Protein AF-W4GS42-F1 (afdb_monomer_lite)

InterPro domains:
  IPR003819 TauD/TfdA-like domain [PF02668] (171-253)
  IPR010376 Gamma-butyrobetaine hydroxylase-like, N-terminal [PF06155] (40-109)
  IPR038492 GBBH-like, N-terminal domain superfamily [G3DSA:3.30.2020.30] (30-132)
  IPR042098 Glutarate 2-hydroxylase superfamily [G3DSA:3.60.130.10] (139-259)
  IPR050411 Alpha-ketoglutarate-dependent hydroxylases [PTHR10696] (60-251)

Radius of gyration: 27.58 Å; chains: 1; bounding box: 68×74×72 Å

Sequence (301 aa):
MFCRRLLLRRSVGTISLRFAHTTASIPAAETVLQAVKPTNDDAAIHVTWKDGVSSTFHRAWLRDNCTCPSCQHPTTLQRQILTSAIPLHPTGHASLHANNSVLSIDWDDVVSGSDCVRSEFPATWLREHAYGIPSDGYDSRHYRQQRVDTKSLWGNDFTLPSTTYDAMMDNGSGGFKDGMAQLQKFGVLLIKHTPSSMDATEAFARRIGFVLETIYGRMWTTRPVNPENAYKDTASTNLALGPHTDCTYLLPPQTQTKARVASSMASTSSSGCGSTRRTRSSFSATRRYRNTVLTMTCRCM

Foldseek 3Di:
DDDDDDDDDDDDDPDPPPPPPPPPLPPLVQLFWPDWDADPVSQWIWTATPVRWIFIGGPLRLVQPFQPCQQAPPPVRDGPADSVQGDPRWDFDWDADDNRQKIKTQTPDDRPRGPDRMGIDGSSRCVLCGDGTDPPDDDRPHVPDDDCVLADADDPPDDAAEDELCLCLDDPPCSVVVQVSSCSHHLEYEYEAQDPDQVSLLSSVVSVPHQDADPLGRTHDLDDPDPVNQDPDCSVDPDDDDDDDPPPVPPDPPDDAPADRAEDEFDPDPPPPTDDDDDHDVCNVPVDDDHHYYYYYYYDD

Organism: Aphanomyces astaci (NCBI:txid112090)

Structure (mmCIF, N/CA/C/O backbone):
data_AF-W4GS42-F1
#
_entry.id   AF-W4GS42-F1
#
loop_
_atom_site.group_PDB
_atom_site.id
_atom_site.type_symbol
_atom_site.label_atom_id
_atom_site.label_alt_id
_atom_site.label_comp_id
_atom_site.label_asym_id
_atom_site.label_entity_id
_atom_site.label_seq_id
_atom_site.pdbx_PDB_ins_code
_atom_site.Cartn_x
_atom_site.Cartn_y
_atom_site.Cartn_z
_atom_site.occupancy
_atom_site.B_iso_or_equiv
_atom_site.auth_seq_id
_atom_site.auth_comp_id
_atom_site.auth_asym_id
_atom_site.auth_atom_id
_atom_site.pdbx_PDB_model_num
ATOM 1 N N . MET A 1 1 ? 44.270 56.398 -7.229 1.00 37.56 1 MET A N 1
ATOM 2 C CA . MET A 1 1 ? 43.595 55.583 -6.194 1.00 37.56 1 MET A CA 1
ATOM 3 C C . MET A 1 1 ? 43.285 54.208 -6.772 1.00 37.56 1 MET A C 1
ATOM 5 O O . MET A 1 1 ? 42.320 54.056 -7.505 1.00 37.56 1 MET A O 1
ATOM 9 N N . PHE A 1 2 ? 44.153 53.232 -6.509 1.00 25.27 2 PHE A N 1
ATOM 10 C CA . PHE A 1 2 ? 43.972 51.828 -6.886 1.00 25.27 2 PHE A CA 1
ATOM 11 C C . PHE A 1 2 ? 43.293 51.098 -5.722 1.00 25.27 2 PHE A C 1
ATOM 13 O O . PHE A 1 2 ? 43.840 51.084 -4.622 1.00 25.27 2 PHE A O 1
ATOM 20 N N . CYS A 1 3 ? 42.133 50.478 -5.942 1.00 26.33 3 CYS A N 1
ATOM 21 C CA . CYS A 1 3 ? 41.499 49.616 -4.945 1.00 26.33 3 CYS A CA 1
ATOM 22 C C . CYS A 1 3 ? 41.714 48.146 -5.343 1.00 26.33 3 CYS A C 1
ATOM 24 O O . CYS A 1 3 ? 41.063 47.628 -6.248 1.00 26.33 3 CYS A O 1
ATOM 26 N N . ARG A 1 4 ? 42.675 47.483 -4.686 1.00 29.48 4 ARG A N 1
ATOM 27 C CA . ARG A 1 4 ? 42.887 46.029 -4.760 1.00 29.48 4 ARG A CA 1
ATOM 28 C C . ARG A 1 4 ? 41.755 45.325 -4.003 1.00 29.48 4 ARG A C 1
ATOM 30 O O . ARG A 1 4 ? 41.669 45.461 -2.787 1.00 29.48 4 ARG A O 1
ATOM 37 N N . ARG A 1 5 ? 40.932 44.520 -4.682 1.00 30.14 5 ARG A N 1
ATOM 38 C CA . ARG A 1 5 ? 40.096 43.504 -4.017 1.00 30.14 5 ARG A CA 1
ATOM 39 C C . ARG A 1 5 ? 40.889 42.203 -3.901 1.00 30.14 5 ARG A C 1
ATOM 41 O O . ARG A 1 5 ? 41.225 41.585 -4.907 1.00 30.14 5 ARG A O 1
ATOM 48 N N . LEU A 1 6 ? 41.200 41.820 -2.663 1.00 27.69 6 LEU A N 1
ATOM 49 C CA . LEU A 1 6 ? 41.760 40.519 -2.309 1.00 27.69 6 LEU A CA 1
ATOM 50 C C . LEU A 1 6 ? 40.761 39.399 -2.646 1.00 27.69 6 LEU A C 1
ATOM 52 O O . LEU A 1 6 ? 39.604 39.436 -2.230 1.00 27.69 6 LEU A O 1
ATOM 56 N N . LEU A 1 7 ? 41.246 38.382 -3.356 1.00 28.58 7 LEU A N 1
ATOM 57 C CA . LEU A 1 7 ? 40.585 37.095 -3.553 1.00 28.58 7 LEU A CA 1
ATOM 58 C C . LEU A 1 7 ? 40.762 36.237 -2.292 1.00 28.58 7 LEU A C 1
ATOM 60 O O . LEU A 1 7 ? 41.861 35.762 -2.014 1.00 28.58 7 LEU A O 1
ATOM 64 N N . LEU A 1 8 ? 39.680 35.996 -1.553 1.00 28.27 8 LEU A N 1
ATOM 65 C CA . LEU A 1 8 ? 39.625 34.941 -0.540 1.00 28.27 8 LEU A CA 1
ATOM 66 C C . LEU A 1 8 ? 39.178 33.637 -1.211 1.00 28.27 8 LEU A C 1
ATOM 68 O O . LEU A 1 8 ? 37.998 33.433 -1.490 1.00 28.27 8 LEU A O 1
ATOM 72 N N . ARG A 1 9 ? 40.143 32.746 -1.471 1.00 29.75 9 ARG A N 1
ATOM 73 C CA . ARG A 1 9 ? 39.886 31.330 -1.762 1.00 29.75 9 ARG A CA 1
ATOM 74 C C . ARG A 1 9 ? 39.284 30.688 -0.510 1.00 29.75 9 ARG A C 1
ATOM 76 O O . ARG A 1 9 ? 39.974 30.560 0.496 1.00 29.75 9 ARG A O 1
ATOM 83 N N . ARG A 1 10 ? 38.020 30.264 -0.566 1.00 27.94 10 ARG A N 1
ATOM 84 C CA . ARG A 1 10 ? 37.466 29.307 0.402 1.00 27.94 10 ARG A CA 1
ATOM 85 C C . ARG A 1 10 ? 37.636 27.899 -0.156 1.00 27.94 10 ARG A C 1
ATOM 87 O O . ARG A 1 10 ? 37.242 27.632 -1.288 1.00 27.94 10 ARG A O 1
ATOM 94 N N . SER A 1 11 ? 38.269 27.032 0.628 1.00 27.42 11 SER A N 1
ATOM 95 C CA . SER A 1 11 ? 38.371 25.606 0.343 1.00 27.42 11 SER A CA 1
ATOM 96 C C . SER A 1 11 ? 36.971 24.992 0.287 1.00 27.42 11 SER A C 1
ATOM 98 O O . SER A 1 11 ? 36.120 25.246 1.140 1.00 27.42 11 SER A O 1
ATOM 100 N N . VAL A 1 12 ? 36.725 24.197 -0.751 1.00 29.06 12 VAL A N 1
ATOM 101 C CA . VAL A 1 12 ? 35.510 23.394 -0.881 1.00 29.06 12 VAL A CA 1
ATOM 102 C C . VAL A 1 12 ? 35.705 22.161 -0.009 1.00 29.06 12 VAL A C 1
ATOM 104 O O . VAL A 1 12 ? 36.363 21.204 -0.406 1.00 29.06 12 VAL A O 1
ATOM 107 N N . GLY A 1 13 ? 35.184 22.213 1.214 1.00 26.09 13 GLY A N 1
ATOM 108 C CA . GLY A 1 13 ? 34.983 21.018 2.021 1.00 26.09 13 GLY A CA 1
ATOM 109 C C . GLY A 1 13 ? 33.836 20.204 1.430 1.00 26.09 13 GLY A C 1
ATOM 110 O O . GLY A 1 13 ? 32.743 20.727 1.213 1.00 26.09 13 GLY A O 1
ATOM 111 N N . THR A 1 14 ? 34.079 18.927 1.155 1.00 27.12 14 THR A N 1
ATOM 112 C CA . THR A 1 14 ? 33.059 17.929 0.824 1.00 27.12 14 THR A CA 1
ATOM 113 C C . THR A 1 14 ? 32.074 17.809 1.986 1.00 27.12 14 THR A C 1
ATOM 115 O O . THR A 1 14 ? 32.327 17.103 2.960 1.00 27.12 14 THR A O 1
ATOM 118 N N . ILE A 1 15 ? 30.937 18.499 1.897 1.00 26.66 15 ILE A N 1
ATOM 119 C CA . ILE A 1 15 ? 29.806 18.254 2.792 1.00 26.66 15 ILE A CA 1
ATOM 120 C C . ILE A 1 15 ? 29.121 16.987 2.283 1.00 26.66 15 ILE A C 1
ATOM 122 O O . ILE A 1 15 ? 28.358 17.009 1.319 1.00 26.66 15 ILE A O 1
ATOM 126 N N . SER A 1 16 ? 29.421 15.860 2.927 1.00 26.00 16 SER A N 1
ATOM 127 C CA . SER A 1 16 ? 28.606 14.656 2.810 1.00 26.00 16 SER A CA 1
ATOM 128 C C . SER A 1 16 ? 27.259 14.952 3.471 1.00 26.00 16 SER A C 1
ATOM 130 O O . SER A 1 16 ? 27.104 14.839 4.685 1.00 26.00 16 SER A O 1
ATOM 132 N N . LEU A 1 17 ? 26.285 15.402 2.678 1.00 27.97 17 LEU A N 1
ATOM 133 C CA . LEU A 1 17 ? 24.901 15.549 3.118 1.00 27.97 17 LEU A CA 1
ATOM 134 C C . LEU A 1 17 ? 24.281 14.153 3.237 1.00 27.97 17 LEU A C 1
ATOM 136 O O . LEU A 1 17 ? 23.534 13.700 2.371 1.00 27.97 17 LEU A O 1
ATOM 140 N N . ARG A 1 18 ? 24.591 13.462 4.337 1.00 24.77 18 ARG A N 1
ATOM 141 C CA . ARG A 1 18 ? 23.746 12.382 4.845 1.00 24.77 18 ARG A CA 1
ATOM 142 C C . ARG A 1 18 ? 22.480 13.022 5.405 1.00 24.77 18 ARG A C 1
ATOM 144 O O . ARG A 1 18 ? 22.375 13.271 6.600 1.00 24.77 18 ARG A O 1
ATOM 151 N N . PHE A 1 19 ? 21.512 13.303 4.538 1.00 26.66 19 PHE A N 1
ATOM 152 C CA . PHE A 1 19 ? 20.144 13.477 5.005 1.00 26.66 19 PHE A CA 1
ATOM 153 C C . PHE A 1 19 ? 19.626 12.098 5.392 1.00 26.66 19 PHE A C 1
ATOM 155 O O . PHE A 1 19 ? 19.226 11.304 4.541 1.00 26.66 19 PHE A O 1
ATOM 162 N N . ALA A 1 20 ? 19.686 11.804 6.691 1.00 25.06 20 ALA A N 1
ATOM 163 C CA . ALA A 1 20 ? 18.895 10.741 7.276 1.00 25.06 20 ALA A CA 1
ATOM 164 C C . ALA A 1 20 ? 17.430 11.046 6.946 1.00 25.06 20 ALA A C 1
ATOM 166 O O . ALA A 1 20 ? 16.842 12.002 7.451 1.00 25.06 20 ALA A O 1
ATOM 167 N N . HIS A 1 21 ? 16.854 10.263 6.038 1.00 27.89 21 HIS A N 1
ATOM 168 C CA . HIS A 1 21 ? 15.415 10.197 5.875 1.00 27.89 21 HIS A CA 1
ATOM 169 C C . HIS A 1 21 ? 14.856 9.461 7.087 1.00 27.89 21 HIS A C 1
ATOM 171 O O . HIS A 1 21 ? 14.562 8.271 7.037 1.00 27.89 21 HIS A O 1
ATOM 177 N N . THR A 1 22 ? 14.736 10.174 8.200 1.00 26.08 22 THR A N 1
ATOM 178 C CA . THR A 1 22 ? 13.926 9.722 9.317 1.00 26.08 22 THR A CA 1
ATOM 179 C C . THR A 1 22 ? 12.479 9.922 8.878 1.00 26.08 22 THR A C 1
ATOM 181 O O . THR A 1 22 ? 11.895 10.988 9.056 1.00 26.08 22 THR A O 1
ATOM 184 N N . THR A 1 23 ? 11.859 8.891 8.299 1.00 35.72 23 THR A N 1
ATOM 185 C CA . THR A 1 23 ? 10.479 8.625 8.708 1.00 35.72 23 THR A CA 1
ATOM 186 C C . THR A 1 23 ? 10.594 8.457 10.211 1.00 35.72 23 THR A C 1
ATOM 188 O O . THR A 1 23 ? 11.151 7.455 10.654 1.00 35.72 23 THR A O 1
ATOM 191 N N . ALA A 1 24 ? 10.250 9.483 10.989 1.00 37.22 24 ALA A N 1
ATOM 192 C CA . ALA A 1 24 ? 10.202 9.335 12.431 1.00 37.22 24 ALA A CA 1
ATOM 193 C C . ALA A 1 24 ? 9.164 8.241 12.694 1.00 37.22 24 ALA A C 1
ATOM 195 O O . ALA A 1 24 ? 7.962 8.501 12.661 1.00 37.22 24 ALA A O 1
ATOM 196 N N . SER A 1 25 ? 9.630 6.996 12.831 1.00 46.78 25 SER A N 1
ATOM 197 C CA . SER A 1 25 ? 8.836 5.941 13.429 1.00 46.78 25 SER A CA 1
ATOM 198 C C . SER A 1 25 ? 8.472 6.495 14.788 1.00 46.78 25 SER A C 1
ATOM 200 O O . SER A 1 25 ? 9.372 6.902 15.530 1.00 46.78 25 SER A O 1
ATOM 202 N N . ILE A 1 26 ? 7.180 6.589 15.075 1.00 53.97 26 ILE A N 1
ATOM 203 C CA . ILE A 1 26 ? 6.742 7.034 16.391 1.00 53.97 26 ILE A CA 1
ATOM 204 C C . ILE A 1 26 ? 7.431 6.096 17.393 1.00 53.97 26 ILE A C 1
ATOM 206 O O . ILE A 1 26 ? 7.312 4.877 17.227 1.00 53.97 26 ILE A O 1
ATOM 210 N N . PRO A 1 27 ? 8.233 6.608 18.343 1.00 55.47 27 PRO A N 1
ATOM 211 C CA . PRO A 1 27 ? 8.953 5.762 19.279 1.00 55.47 27 PRO A CA 1
ATOM 212 C C . PRO A 1 27 ? 7.986 4.778 19.940 1.00 55.47 27 PRO A C 1
ATOM 214 O O . PRO A 1 27 ? 6.898 5.164 20.372 1.00 55.47 27 PRO A O 1
ATOM 217 N N . ALA A 1 28 ? 8.374 3.505 20.041 1.00 56.41 28 ALA A N 1
ATOM 218 C CA . ALA A 1 28 ? 7.530 2.464 20.639 1.00 56.41 28 ALA A CA 1
ATOM 219 C C . ALA A 1 28 ? 7.102 2.808 22.083 1.00 56.41 28 ALA A C 1
ATOM 221 O O . ALA A 1 28 ? 6.030 2.417 22.535 1.00 56.41 28 ALA A O 1
ATOM 222 N N . ALA A 1 29 ? 7.918 3.594 22.794 1.00 57.03 29 ALA A N 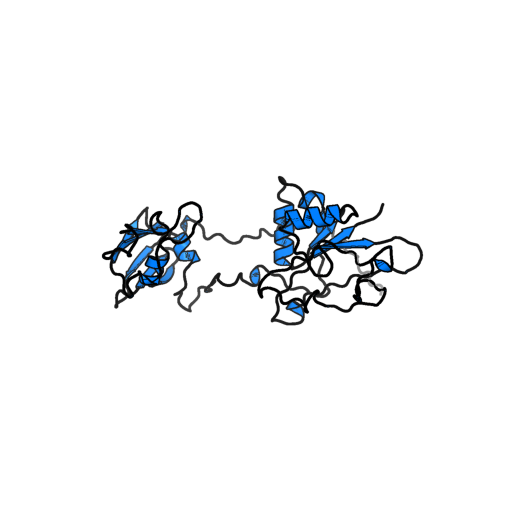1
ATOM 223 C CA . ALA A 1 29 ? 7.621 4.088 24.137 1.00 57.03 29 ALA A CA 1
ATOM 224 C C . ALA A 1 29 ? 6.525 5.177 24.178 1.00 57.03 29 ALA A C 1
ATOM 226 O O . ALA A 1 29 ? 5.886 5.354 25.213 1.00 57.03 29 ALA A O 1
ATOM 227 N N . GLU A 1 30 ? 6.282 5.886 23.070 1.00 62.22 30 GLU A N 1
ATOM 228 C CA . GLU A 1 30 ? 5.286 6.967 22.957 1.00 62.22 30 GLU A CA 1
ATOM 229 C C . GLU A 1 30 ? 3.938 6.476 22.402 1.00 62.22 30 GLU A C 1
ATOM 231 O O . GLU A 1 30 ? 2.931 7.177 22.468 1.00 62.22 30 GLU A O 1
ATOM 236 N N . THR A 1 31 ? 3.883 5.241 21.901 1.00 74.94 31 THR A N 1
ATOM 237 C CA . THR A 1 31 ? 2.684 4.618 21.317 1.00 74.94 31 THR A CA 1
ATOM 238 C C . THR A 1 31 ? 1.952 3.703 22.293 1.00 74.94 31 THR A C 1
ATOM 240 O O . THR A 1 31 ? 1.311 2.748 21.882 1.00 74.94 31 THR A O 1
ATOM 243 N N . VAL A 1 32 ? 1.999 3.999 23.591 1.00 91.94 32 VAL A N 1
ATOM 244 C CA . VAL A 1 32 ? 1.163 3.333 24.604 1.00 91.94 32 VAL A CA 1
ATOM 245 C C . VAL A 1 32 ? -0.078 4.166 24.917 1.00 91.94 32 VAL A C 1
ATOM 247 O O . VAL A 1 32 ? -0.049 5.400 24.892 1.00 91.94 32 VAL A O 1
ATOM 250 N N . LEU A 1 33 ? -1.178 3.488 25.230 1.00 93.50 33 LEU A N 1
ATOM 251 C CA . LEU A 1 33 ? -2.444 4.123 25.565 1.00 93.50 33 LEU A CA 1
ATOM 252 C C . LEU A 1 33 ? -2.422 4.645 27.008 1.00 93.50 33 LEU A C 1
ATOM 254 O O . LEU A 1 33 ? -1.913 4.018 27.939 1.00 93.50 33 LEU A O 1
ATOM 258 N N . GLN A 1 34 ? -2.977 5.832 27.193 1.00 94.06 34 GLN A N 1
ATOM 259 C CA . GLN A 1 34 ? -3.260 6.413 28.497 1.00 94.06 34 GLN A CA 1
ATOM 260 C C . GLN A 1 34 ? -4.674 6.055 28.954 1.00 94.06 34 GLN A C 1
ATOM 262 O O . GLN A 1 34 ? -4.869 5.730 30.122 1.00 94.06 34 GLN A O 1
ATOM 267 N N . ALA A 1 35 ? -5.651 6.114 28.048 1.00 94.19 35 ALA A N 1
ATOM 268 C CA . ALA A 1 35 ? -7.049 5.864 28.366 1.00 94.19 35 ALA A CA 1
ATOM 269 C C . ALA A 1 35 ? -7.817 5.328 27.156 1.00 94.19 35 ALA A C 1
ATOM 271 O O . ALA A 1 35 ? -7.495 5.643 26.009 1.00 94.19 35 ALA A O 1
ATOM 272 N N . VAL A 1 36 ? -8.866 4.557 27.442 1.00 96.06 36 VAL A N 1
ATOM 273 C CA . VAL A 1 36 ? -9.888 4.139 26.478 1.00 96.06 36 VAL A CA 1
ATOM 274 C C . VAL A 1 36 ? -11.255 4.344 27.112 1.00 96.06 36 VAL A C 1
ATOM 276 O O . VAL A 1 36 ? -11.432 4.061 28.297 1.00 96.06 36 VAL A O 1
ATOM 279 N N . LYS A 1 37 ? -12.198 4.907 26.359 1.00 95.44 37 LYS A N 1
ATOM 280 C CA . LYS A 1 37 ? -13.556 5.191 26.831 1.00 95.44 37 LYS A CA 1
ATOM 281 C C . LYS A 1 37 ? -14.556 4.968 25.699 1.00 95.44 37 LYS A C 1
ATOM 283 O O . LYS A 1 37 ? -14.291 5.440 24.594 1.00 95.44 37 LYS A O 1
ATOM 288 N N . PRO A 1 38 ? -15.689 4.296 25.940 1.00 94.75 38 PRO A N 1
ATOM 289 C CA . PRO A 1 38 ? -16.773 4.283 24.969 1.00 94.75 38 PRO A CA 1
ATOM 290 C C . PRO A 1 38 ? -17.333 5.697 24.758 1.00 94.75 38 PRO A C 1
ATOM 292 O O . PRO A 1 38 ? -17.235 6.556 25.640 1.00 94.75 38 PRO A O 1
ATOM 295 N N . THR A 1 39 ? -17.900 5.954 23.581 1.00 92.56 39 THR A N 1
ATOM 296 C CA . THR A 1 39 ? -18.692 7.163 23.321 1.00 92.56 39 THR A CA 1
ATOM 297 C C . THR A 1 39 ? -20.023 7.119 24.076 1.00 92.56 39 THR A C 1
ATOM 299 O O . THR A 1 39 ? -20.427 6.076 24.580 1.00 92.56 39 THR A O 1
ATOM 302 N N . ASN A 1 40 ? -20.721 8.256 24.171 1.00 90.19 40 ASN A N 1
ATOM 303 C CA . ASN A 1 40 ? -21.986 8.349 24.919 1.00 90.19 40 ASN A CA 1
ATOM 304 C C . ASN A 1 40 ? -23.077 7.397 24.399 1.00 90.19 40 ASN A C 1
ATOM 306 O O . ASN A 1 40 ? -23.919 6.955 25.170 1.00 90.19 40 ASN A O 1
ATOM 310 N N . ASP A 1 41 ? -23.070 7.114 23.098 1.00 91.31 41 ASP A N 1
ATOM 311 C CA . ASP A 1 41 ? -23.961 6.167 22.420 1.00 91.31 41 ASP A CA 1
ATOM 312 C C . ASP A 1 41 ? -23.378 4.744 22.334 1.00 91.31 41 ASP A C 1
ATOM 314 O O . ASP A 1 41 ? -23.971 3.875 21.704 1.00 91.31 41 ASP A O 1
ATOM 318 N N . ASP A 1 42 ? -22.195 4.530 22.917 1.00 90.69 42 ASP A N 1
ATOM 319 C CA . ASP A 1 42 ? -21.391 3.307 22.872 1.00 90.69 42 ASP A CA 1
ATOM 320 C C . ASP A 1 42 ? -21.093 2.765 21.457 1.00 90.69 42 ASP A C 1
ATOM 322 O O . ASP A 1 42 ? -20.593 1.656 21.300 1.00 90.69 42 ASP A O 1
ATOM 326 N N . ALA A 1 43 ? -21.326 3.538 20.392 1.00 93.12 43 ALA A N 1
ATOM 327 C CA . ALA A 1 43 ? -21.088 3.093 19.016 1.00 93.12 43 ALA A CA 1
ATOM 328 C C . ALA A 1 43 ? -19.590 3.047 18.648 1.00 93.12 43 ALA A C 1
ATOM 330 O O . ALA A 1 43 ? -19.185 2.421 17.656 1.00 93.12 43 ALA A O 1
ATOM 331 N N . ALA A 1 44 ? -18.748 3.722 19.429 1.00 94.94 44 ALA A N 1
ATOM 332 C CA . ALA A 1 44 ? -17.324 3.862 19.186 1.00 94.94 44 ALA A CA 1
ATOM 333 C C . ALA A 1 44 ? -16.508 3.869 20.485 1.00 94.94 44 ALA A C 1
ATOM 335 O O . ALA A 1 44 ? -17.020 4.068 21.582 1.00 94.94 44 ALA A O 1
ATOM 336 N N . ILE A 1 45 ? -15.200 3.673 20.339 1.00 96.00 45 ILE A N 1
ATOM 337 C CA . ILE A 1 45 ? -14.213 3.738 21.411 1.00 96.00 45 ILE A CA 1
ATOM 338 C C . ILE A 1 45 ? -13.294 4.923 21.134 1.00 96.00 45 ILE A C 1
ATOM 340 O O . ILE A 1 45 ? -12.614 4.987 20.107 1.00 96.00 45 ILE A O 1
ATOM 344 N N . HIS A 1 46 ? -13.276 5.864 22.069 1.00 95.06 46 HIS A N 1
ATOM 345 C CA . HIS A 1 46 ? -12.299 6.933 22.138 1.00 95.06 46 HIS A CA 1
ATOM 346 C C . HIS A 1 46 ? -11.031 6.422 22.819 1.00 95.06 46 HIS A C 1
ATOM 348 O O . HIS A 1 46 ? -11.087 5.863 23.916 1.00 95.06 46 HIS A O 1
ATOM 354 N N . VAL A 1 47 ? -9.883 6.631 22.187 1.00 94.31 47 VAL A N 1
ATOM 355 C CA . VAL A 1 47 ? -8.575 6.254 22.722 1.00 94.31 47 VAL A CA 1
ATOM 356 C C . VAL A 1 47 ? -7.699 7.494 22.860 1.00 94.31 47 VAL A C 1
ATOM 358 O O . VAL A 1 47 ? -7.730 8.393 22.018 1.00 94.31 47 VAL A O 1
ATOM 361 N N . THR A 1 48 ? -6.897 7.538 23.918 1.00 93.19 48 THR A N 1
ATOM 362 C CA . THR A 1 48 ? -5.927 8.605 24.181 1.00 93.19 48 THR A CA 1
ATOM 363 C C . THR A 1 48 ? -4.561 7.972 24.395 1.00 93.19 48 THR A C 1
ATOM 365 O O . THR A 1 48 ? -4.426 7.079 25.232 1.00 93.19 48 THR A O 1
ATOM 368 N N . TRP A 1 49 ? -3.553 8.409 23.646 1.00 91.94 49 TRP A N 1
ATOM 369 C CA . TRP A 1 49 ? -2.155 8.009 23.820 1.00 91.94 49 TRP A CA 1
ATOM 370 C C . TRP A 1 49 ? -1.472 8.876 24.884 1.00 91.94 49 TRP A C 1
ATOM 372 O O . TRP A 1 49 ? -1.930 9.974 25.192 1.00 91.94 49 TRP A O 1
ATOM 382 N N . LYS A 1 50 ? -0.361 8.394 25.457 1.00 90.88 50 LYS A N 1
ATOM 383 C CA . LYS A 1 50 ? 0.383 9.136 26.497 1.00 90.88 50 LYS A CA 1
ATOM 384 C C . LYS A 1 50 ? 0.961 10.476 26.036 1.00 90.88 50 LYS A C 1
ATOM 386 O O . LYS A 1 50 ? 1.249 11.320 26.876 1.00 90.88 50 LYS A O 1
ATOM 391 N N . ASP A 1 51 ? 1.131 10.671 24.733 1.00 84.50 51 ASP A N 1
ATOM 392 C CA . ASP A 1 51 ? 1.558 11.939 24.134 1.00 84.50 51 ASP A CA 1
ATOM 393 C C . ASP A 1 51 ? 0.412 12.966 24.006 1.00 84.50 51 ASP A C 1
ATOM 395 O O . ASP A 1 51 ? 0.608 14.045 23.452 1.00 84.50 51 ASP A O 1
ATOM 399 N N . GLY A 1 52 ? -0.784 12.640 24.511 1.00 86.25 52 GLY A N 1
ATOM 400 C CA . GLY A 1 52 ? -1.967 13.499 24.485 1.00 86.25 52 GLY A CA 1
ATOM 401 C C . GLY A 1 52 ? -2.752 13.442 23.176 1.00 86.25 52 GLY A C 1
ATOM 402 O O . GLY A 1 52 ? -3.840 14.012 23.097 1.00 86.25 52 GLY A O 1
ATOM 403 N N . VAL A 1 53 ? -2.254 12.734 22.157 1.00 85.81 53 VAL A N 1
ATOM 404 C CA . VAL A 1 53 ? -3.015 12.519 20.924 1.00 85.81 53 VAL A CA 1
ATOM 405 C C . VAL A 1 53 ? -4.192 11.600 21.222 1.00 85.81 53 VAL A C 1
ATOM 407 O O . VAL A 1 53 ? -4.100 10.687 22.043 1.00 85.81 53 VAL A O 1
ATOM 410 N N . SER A 1 54 ? -5.314 11.827 20.549 1.00 89.44 54 SER A N 1
ATOM 411 C CA . SER A 1 54 ? -6.507 11.004 20.691 1.00 89.44 54 SER A CA 1
ATOM 412 C C . SER A 1 54 ? -7.178 10.736 19.350 1.00 89.44 54 SER A C 1
ATOM 414 O O . SER A 1 54 ? -6.972 11.446 18.362 1.00 89.44 54 SER A O 1
ATOM 416 N N . SER A 1 55 ? -7.947 9.652 19.297 1.00 91.38 55 SER A N 1
ATOM 417 C CA . SER A 1 55 ? -8.767 9.311 18.139 1.00 91.38 55 SER A CA 1
ATOM 418 C C . SER A 1 55 ? -9.967 8.469 18.554 1.00 91.38 55 SER A C 1
ATOM 420 O O . SER A 1 55 ? -9.975 7.869 19.627 1.00 91.38 55 SER A O 1
ATOM 422 N N . THR A 1 56 ? -10.976 8.413 17.694 1.00 93.19 56 THR A N 1
ATOM 423 C CA . THR A 1 56 ? -12.193 7.629 17.914 1.00 93.19 56 THR A CA 1
ATOM 424 C C . THR A 1 56 ? -12.342 6.566 16.827 1.00 93.19 56 THR A C 1
ATOM 426 O O . THR A 1 56 ? -12.232 6.870 15.638 1.00 93.19 56 THR A O 1
ATOM 429 N N . PHE A 1 57 ? -12.624 5.328 17.240 1.00 94.44 57 PHE A N 1
ATOM 430 C CA . PHE A 1 57 ? -12.795 4.161 16.373 1.00 94.44 57 PHE A CA 1
ATOM 431 C C . PHE A 1 57 ? -14.182 3.550 16.561 1.00 94.44 57 PHE A C 1
ATOM 433 O O . PHE A 1 57 ? -14.572 3.217 17.673 1.00 94.44 57 PHE A O 1
ATOM 440 N N . HIS A 1 58 ? -14.925 3.357 15.476 1.00 95.31 58 HIS A N 1
ATOM 441 C CA . HIS A 1 58 ? -16.241 2.729 15.504 1.00 95.31 58 HIS A CA 1
ATOM 442 C C . HIS A 1 58 ? -16.081 1.256 15.865 1.00 95.31 58 HIS A C 1
ATOM 444 O O . HIS A 1 58 ? -15.210 0.575 15.315 1.00 95.31 58 HIS A O 1
ATOM 450 N N . ARG A 1 59 ? -16.953 0.741 16.733 1.00 95.81 59 ARG A N 1
ATOM 451 C CA . ARG A 1 59 ? -16.917 -0.667 17.144 1.00 95.81 59 ARG A CA 1
ATOM 452 C C . ARG A 1 59 ? -17.070 -1.612 15.954 1.00 95.81 59 ARG A C 1
ATOM 454 O O . ARG A 1 59 ? -16.294 -2.553 15.833 1.00 95.81 59 ARG A O 1
ATOM 461 N N . ALA A 1 60 ? -17.977 -1.306 15.021 1.00 94.62 60 ALA A N 1
ATOM 462 C CA . ALA A 1 60 ? -18.144 -2.069 13.779 1.00 94.62 60 ALA A CA 1
ATOM 463 C C . ALA A 1 60 ? -16.858 -2.118 12.936 1.00 94.62 60 ALA A C 1
ATOM 465 O O . ALA A 1 60 ? -16.505 -3.165 12.398 1.00 94.62 60 ALA A O 1
ATOM 466 N N . TRP A 1 61 ? -16.110 -1.011 12.874 1.00 95.38 61 TRP A N 1
ATOM 467 C CA . TRP A 1 61 ? -14.831 -0.969 12.167 1.00 95.38 61 TRP A CA 1
ATOM 468 C C . TRP A 1 61 ? -13.764 -1.805 12.880 1.00 95.38 61 TRP A C 1
ATOM 470 O O . TRP A 1 61 ? -13.062 -2.572 12.228 1.00 95.38 61 TRP A O 1
ATOM 480 N N . LEU A 1 62 ? -13.666 -1.713 14.209 1.00 96.12 62 LEU A N 1
ATOM 481 C CA . LEU A 1 62 ? -12.746 -2.548 14.987 1.00 96.12 62 LEU A CA 1
ATOM 482 C C . LEU A 1 62 ? -13.084 -4.033 14.808 1.00 96.12 62 LEU A C 1
ATOM 484 O O . LEU A 1 62 ? -12.198 -4.836 14.529 1.00 96.12 62 LEU A O 1
ATOM 488 N N . ARG A 1 63 ? -14.368 -4.400 14.862 1.00 95.50 63 ARG A N 1
ATOM 489 C CA . ARG A 1 63 ? -14.813 -5.779 14.640 1.00 95.50 63 ARG A CA 1
ATOM 490 C C . ARG A 1 63 ? -14.437 -6.299 13.248 1.00 95.50 63 ARG A C 1
ATOM 492 O O . ARG A 1 63 ? -13.927 -7.412 13.155 1.00 95.50 63 ARG A O 1
ATOM 499 N N . ASP A 1 64 ? -14.606 -5.485 12.204 1.00 95.06 64 ASP A N 1
ATOM 500 C CA . ASP A 1 64 ? -14.256 -5.817 10.806 1.00 95.06 64 ASP A CA 1
ATOM 501 C C . ASP A 1 64 ? -12.741 -5.890 10.537 1.00 95.06 64 ASP A C 1
ATOM 503 O O . ASP A 1 64 ? -12.304 -6.414 9.506 1.00 95.06 64 ASP A O 1
ATOM 507 N N . ASN A 1 65 ? -11.924 -5.371 11.458 1.00 95.25 65 ASN A N 1
ATOM 508 C CA . ASN A 1 65 ? -10.464 -5.335 11.351 1.00 95.25 65 ASN A CA 1
ATOM 509 C C . ASN A 1 65 ? -9.761 -6.178 12.423 1.00 95.25 65 ASN A C 1
ATOM 511 O O . ASN A 1 65 ? -8.571 -5.993 12.667 1.00 95.25 65 ASN A O 1
ATOM 515 N N . CYS A 1 66 ? -10.466 -7.123 13.052 1.00 94.94 66 CYS A N 1
ATOM 516 C CA . CYS A 1 66 ? -9.820 -8.110 13.909 1.00 94.94 66 CYS A CA 1
ATOM 517 C C . CYS A 1 66 ? -8.827 -8.961 13.101 1.00 94.94 66 CYS A C 1
ATOM 519 O O . CYS A 1 66 ? -9.179 -9.513 12.059 1.00 94.94 66 CYS A O 1
ATOM 521 N N . THR A 1 67 ? -7.598 -9.095 13.601 1.00 93.81 67 THR A N 1
ATOM 522 C CA . THR A 1 67 ? -6.516 -9.855 12.952 1.00 93.81 67 THR A CA 1
ATOM 523 C C . THR A 1 67 ? -6.237 -11.196 13.632 1.00 93.81 67 THR A C 1
ATOM 525 O O . THR A 1 67 ? -5.181 -11.788 13.417 1.00 93.81 67 THR A O 1
ATOM 528 N N . CYS A 1 68 ? -7.138 -11.680 14.495 1.00 93.94 68 CYS A N 1
ATOM 529 C CA . CYS A 1 68 ? -6.973 -12.999 15.099 1.00 93.94 68 CYS A CA 1
ATOM 530 C C . CYS A 1 68 ? -7.099 -14.112 14.034 1.00 93.94 68 CYS A C 1
ATOM 532 O O . CYS A 1 68 ? -7.735 -13.886 12.999 1.00 93.94 68 CYS A O 1
ATOM 534 N N . PRO A 1 69 ? -6.569 -15.324 14.287 1.00 93.81 69 PRO A N 1
ATOM 535 C CA . PRO A 1 69 ? -6.597 -16.427 13.320 1.00 93.81 69 PRO A CA 1
ATOM 536 C C . PRO A 1 69 ? -7.988 -16.892 12.865 1.00 93.81 69 PRO A C 1
ATOM 538 O O . PRO A 1 69 ? -8.069 -17.623 11.885 1.00 93.81 69 PRO A O 1
ATOM 541 N N . SER A 1 70 ? -9.057 -16.501 13.567 1.00 93.38 70 SER A N 1
ATOM 542 C CA . SER A 1 70 ? -10.450 -16.774 13.181 1.00 93.38 70 SER A CA 1
ATOM 543 C C . SER A 1 70 ? -11.045 -15.697 12.266 1.00 93.38 70 SER A C 1
ATOM 545 O O . SER A 1 70 ? -12.028 -15.941 11.570 1.00 93.38 70 SER A O 1
ATOM 547 N N . CYS A 1 71 ? -10.488 -14.481 12.291 1.00 94.06 71 CYS A N 1
ATOM 548 C CA . CYS A 1 71 ? -10.958 -13.346 11.492 1.00 94.06 71 CYS A CA 1
ATOM 549 C C . CYS A 1 71 ? -10.064 -13.067 10.279 1.00 94.06 71 CYS A C 1
ATOM 551 O O . CYS A 1 71 ? -10.538 -12.519 9.280 1.00 94.06 71 CYS A O 1
ATOM 553 N N . GLN A 1 72 ? -8.787 -13.444 10.351 1.00 94.19 72 GLN A N 1
ATOM 554 C CA . GLN A 1 72 ? -7.797 -13.262 9.303 1.00 94.19 72 GLN A CA 1
ATOM 555 C C . GLN A 1 72 ? -6.921 -14.508 9.180 1.00 94.19 72 GLN A C 1
ATOM 557 O O . GLN A 1 72 ? -6.328 -14.980 10.148 1.00 94.19 72 GLN A O 1
ATOM 562 N N . HIS A 1 73 ? -6.766 -14.995 7.951 1.00 94.38 73 HIS A N 1
ATOM 563 C CA . HIS A 1 73 ? -5.925 -16.147 7.681 1.00 94.38 73 HIS A CA 1
ATOM 564 C C . HIS A 1 73 ? -4.457 -15.815 8.016 1.00 94.38 73 HIS A C 1
ATOM 566 O O . HIS A 1 73 ? -3.891 -14.894 7.419 1.00 94.38 73 HIS A O 1
ATOM 572 N N . PRO A 1 74 ? -3.768 -16.612 8.853 1.00 92.69 74 PRO A N 1
ATOM 573 C CA . PRO A 1 74 ? -2.442 -16.282 9.402 1.00 92.69 74 PRO A CA 1
ATOM 574 C C . PRO A 1 74 ? -1.285 -16.264 8.384 1.00 92.69 74 PRO A C 1
ATOM 576 O O . PRO A 1 74 ? -0.144 -15.996 8.744 1.00 92.69 74 PRO A O 1
ATOM 579 N N . THR A 1 75 ? -1.551 -16.564 7.110 1.00 94.25 75 THR A N 1
ATOM 580 C CA . THR A 1 75 ? -0.527 -16.722 6.062 1.00 94.25 75 THR A CA 1
ATOM 581 C C . THR A 1 75 ? -0.843 -15.843 4.868 1.00 94.25 75 THR A C 1
ATOM 583 O O . THR A 1 75 ? -0.003 -15.063 4.435 1.00 94.25 75 THR A O 1
ATOM 586 N N . THR A 1 76 ? -2.066 -15.939 4.341 1.00 94.44 76 THR A N 1
ATOM 587 C CA . THR A 1 76 ? -2.493 -15.122 3.197 1.00 94.44 76 THR A CA 1
ATOM 588 C C . THR A 1 76 ? -2.900 -13.709 3.608 1.00 94.44 76 THR A C 1
ATOM 590 O O . THR A 1 76 ? -3.063 -12.856 2.739 1.00 94.44 76 THR A O 1
ATOM 593 N N . LEU A 1 77 ? -3.088 -13.468 4.914 1.00 93.44 77 LEU A N 1
ATOM 594 C CA . LEU A 1 77 ? -3.611 -12.228 5.497 1.00 93.44 77 LEU A CA 1
ATOM 595 C C . LEU A 1 77 ? -4.991 -11.831 4.946 1.00 93.44 77 LEU A C 1
ATOM 597 O O . LEU A 1 77 ? -5.434 -10.693 5.115 1.00 93.44 77 LEU A O 1
ATOM 601 N N . GLN A 1 78 ? -5.690 -12.771 4.305 1.00 93.50 78 GLN A N 1
ATOM 602 C CA . GLN A 1 78 ? -7.046 -12.572 3.817 1.00 93.50 78 GLN A CA 1
ATOM 603 C C . GLN A 1 78 ? -8.027 -12.605 4.981 1.00 93.50 78 GLN A C 1
ATOM 605 O O . GLN A 1 78 ? -7.914 -13.433 5.886 1.00 93.50 78 GLN A O 1
ATOM 610 N N . ARG A 1 79 ? -9.013 -11.713 4.936 1.00 93.00 79 ARG A N 1
ATOM 611 C CA . ARG A 1 79 ? -10.130 -11.714 5.876 1.00 93.00 79 ARG A CA 1
ATOM 612 C C . ARG A 1 79 ? -10.961 -12.988 5.701 1.00 93.00 79 ARG A C 1
ATOM 614 O O . ARG A 1 79 ? -11.242 -13.386 4.574 1.00 93.00 79 ARG A O 1
ATOM 621 N N . GLN A 1 80 ? -11.359 -13.589 6.815 1.00 92.62 80 GLN A N 1
ATOM 622 C CA . GLN A 1 80 ? -12.171 -14.808 6.866 1.00 92.62 80 GLN A CA 1
ATOM 623 C C . GLN A 1 80 ? -13.627 -14.544 7.266 1.00 92.62 80 GLN A C 1
ATOM 625 O O . GLN A 1 80 ? -14.501 -15.333 6.921 1.00 92.62 80 GLN A O 1
ATOM 630 N N . ILE A 1 81 ? -13.909 -13.423 7.935 1.00 92.50 81 ILE A N 1
ATOM 631 C CA . ILE A 1 81 ? -15.277 -12.996 8.247 1.00 92.50 81 ILE A CA 1
ATOM 632 C C . ILE A 1 81 ? -15.894 -12.163 7.120 1.00 92.50 81 ILE A C 1
ATOM 634 O O . ILE A 1 81 ? -15.215 -11.396 6.434 1.00 92.50 81 ILE A O 1
ATOM 638 N N . LEU A 1 82 ? -17.211 -12.271 6.959 1.00 92.06 82 LEU A N 1
ATOM 639 C CA . LEU A 1 82 ? -17.971 -11.406 6.062 1.00 92.06 82 LEU A CA 1
ATOM 640 C C . LEU A 1 82 ? -18.321 -10.105 6.783 1.00 92.06 82 LEU A C 1
ATOM 642 O O . LEU A 1 82 ? -18.953 -10.139 7.836 1.00 92.06 82 LEU A O 1
ATOM 646 N N . THR A 1 83 ? -18.006 -8.956 6.183 1.00 92.94 83 THR A N 1
ATOM 647 C CA . THR A 1 83 ? -18.396 -7.646 6.733 1.00 92.94 83 THR A CA 1
ATOM 648 C C . THR A 1 83 ? -19.914 -7.541 6.924 1.00 92.94 83 THR A C 1
ATOM 650 O O . THR A 1 83 ? -20.374 -6.949 7.891 1.00 92.94 83 THR A O 1
ATOM 653 N N . SER A 1 84 ? -20.707 -8.177 6.054 1.00 93.00 84 SER A N 1
ATOM 654 C CA . SER A 1 84 ? -22.172 -8.231 6.167 1.00 93.00 84 SER A CA 1
ATOM 655 C C . SER A 1 84 ? -22.691 -9.109 7.312 1.00 93.00 84 SER A C 1
ATOM 657 O O . SER A 1 84 ? -23.871 -9.032 7.631 1.00 93.00 84 SER A O 1
ATOM 659 N N . ALA A 1 85 ? -21.850 -9.969 7.893 1.00 92.38 85 ALA A N 1
ATOM 660 C CA . ALA A 1 85 ? -22.198 -10.810 9.040 1.00 92.38 85 ALA A CA 1
ATOM 661 C C . ALA A 1 85 ? -21.848 -10.150 10.385 1.00 92.38 85 ALA A C 1
ATOM 663 O O . ALA A 1 85 ? -22.124 -10.721 11.439 1.00 92.38 85 ALA A O 1
ATOM 664 N N . ILE A 1 86 ? -21.224 -8.970 10.359 1.00 93.06 86 ILE A N 1
ATOM 665 C CA . ILE A 1 86 ? -20.931 -8.182 11.553 1.00 93.06 86 ILE A CA 1
ATOM 666 C C . ILE A 1 86 ? -22.204 -7.423 11.950 1.00 93.06 86 ILE A C 1
ATOM 668 O O . ILE A 1 86 ? -22.794 -6.763 11.089 1.00 93.06 86 ILE A O 1
ATOM 672 N N . PRO A 1 87 ? -22.632 -7.473 13.227 1.00 90.31 87 PRO A N 1
ATOM 673 C CA . PRO A 1 87 ? -23.738 -6.652 13.706 1.00 90.31 87 PRO A CA 1
ATOM 674 C C . PRO A 1 87 ? -23.501 -5.168 13.406 1.00 90.31 87 PRO A C 1
ATOM 676 O O . PRO A 1 87 ? -22.376 -4.684 13.504 1.00 90.31 87 PRO A O 1
ATOM 679 N N . LEU A 1 88 ? -24.559 -4.420 13.078 1.00 88.81 88 LEU A N 1
ATOM 680 C CA . LEU A 1 88 ? -24.435 -2.984 12.787 1.00 88.81 88 LEU A CA 1
ATOM 681 C C . LEU A 1 88 ? -23.918 -2.190 14.003 1.00 88.81 88 LEU A C 1
ATOM 683 O O . LEU A 1 88 ? -23.187 -1.212 13.848 1.00 88.81 88 LEU A O 1
ATOM 687 N N . HIS A 1 89 ? -24.264 -2.655 15.206 1.00 92.06 89 HIS A N 1
ATOM 688 C CA . HIS A 1 89 ? -23.888 -2.067 16.489 1.00 92.06 89 HIS A CA 1
ATOM 689 C C . HIS A 1 89 ? -23.307 -3.153 17.407 1.00 92.06 89 HIS A C 1
ATOM 691 O O . HIS A 1 89 ? -23.988 -3.587 18.331 1.00 92.06 89 HIS A O 1
ATOM 697 N N . PRO A 1 90 ? -22.086 -3.652 17.138 1.00 93.88 90 PRO A N 1
ATOM 698 C CA . PRO A 1 90 ? -21.513 -4.714 17.951 1.00 93.88 90 PRO A CA 1
ATOM 699 C C . PRO A 1 90 ? -21.143 -4.159 19.327 1.00 93.88 90 PRO A C 1
ATOM 701 O O . PRO A 1 90 ? -20.453 -3.139 19.412 1.00 93.88 90 PRO A O 1
ATOM 704 N N . THR A 1 91 ? -21.575 -4.835 20.388 1.00 93.88 91 THR A N 1
ATOM 705 C CA . THR A 1 91 ? -21.310 -4.456 21.782 1.00 93.88 91 THR A CA 1
ATOM 706 C C . THR A 1 91 ? -20.197 -5.309 22.386 1.00 93.88 91 THR A C 1
ATOM 708 O O . THR A 1 91 ? -19.831 -6.364 21.861 1.00 93.88 91 THR A O 1
ATOM 711 N N . GLY A 1 92 ? -19.580 -4.807 23.454 1.00 94.62 92 GLY A N 1
ATOM 712 C CA . GLY A 1 92 ? -18.517 -5.534 24.137 1.00 94.62 92 GLY A CA 1
ATOM 713 C C . GLY A 1 92 ? -17.712 -4.688 25.116 1.00 94.62 92 GLY A C 1
ATOM 714 O O . GLY A 1 92 ? -17.700 -3.451 25.046 1.00 94.62 92 GLY A O 1
ATOM 715 N N . HIS A 1 93 ? -16.987 -5.354 26.004 1.00 96.19 93 HIS A N 1
ATOM 716 C CA . HIS A 1 93 ? -16.159 -4.717 27.020 1.00 96.19 93 HIS A CA 1
ATOM 717 C C . HIS A 1 93 ? -14.757 -4.400 26.482 1.00 96.19 93 HIS A C 1
ATOM 719 O O . HIS A 1 93 ? -14.027 -5.291 26.053 1.00 96.19 93 HIS A O 1
ATOM 725 N N . ALA A 1 94 ? -14.373 -3.121 26.522 1.00 96.81 94 ALA A N 1
ATOM 726 C CA . ALA A 1 94 ? -13.063 -2.646 26.085 1.00 96.81 94 ALA A CA 1
ATOM 727 C C . ALA A 1 94 ? -12.105 -2.475 27.274 1.00 96.81 94 ALA A C 1
ATOM 729 O O . ALA A 1 94 ? -12.426 -1.785 28.242 1.00 96.81 94 ALA A O 1
ATOM 730 N N . SER A 1 95 ? -10.904 -3.041 27.181 1.00 96.62 95 SER A N 1
ATOM 731 C CA . SER A 1 95 ? -9.891 -2.993 28.241 1.00 96.62 95 SER A CA 1
ATOM 732 C C . SER A 1 95 ? -8.473 -2.852 27.697 1.00 96.62 95 SER A C 1
ATOM 734 O O . SER A 1 95 ? -8.179 -3.169 26.546 1.00 96.62 95 SER A O 1
ATOM 736 N N . LEU A 1 96 ? -7.567 -2.359 28.542 1.00 96.56 96 LEU A N 1
ATOM 737 C CA . LEU A 1 96 ? -6.147 -2.229 28.222 1.00 96.56 96 LEU A CA 1
ATOM 738 C C . LEU A 1 96 ? -5.347 -3.391 28.809 1.00 96.56 96 LEU A C 1
ATOM 740 O O . LEU A 1 96 ? -5.524 -3.752 29.971 1.00 96.56 96 LEU A O 1
ATOM 744 N N . HIS A 1 97 ? -4.428 -3.936 28.014 1.00 92.06 97 HIS A N 1
ATOM 745 C CA . HIS A 1 97 ? -3.529 -5.024 28.402 1.00 92.06 97 HIS A CA 1
ATOM 746 C C . HIS A 1 97 ? -2.072 -4.683 28.074 1.00 92.06 97 HIS A C 1
ATOM 748 O O . HIS A 1 97 ? -1.777 -3.672 27.429 1.00 92.06 97 HIS A O 1
ATOM 754 N N . ALA A 1 98 ? -1.152 -5.534 28.545 1.00 91.38 98 ALA A N 1
ATOM 755 C CA . ALA A 1 98 ? 0.283 -5.443 28.267 1.00 91.38 98 ALA A CA 1
ATOM 756 C C . ALA A 1 98 ? 0.852 -4.035 28.535 1.00 91.38 98 ALA A C 1
ATOM 758 O O . ALA A 1 98 ? 1.424 -3.400 27.648 1.00 91.38 98 ALA A O 1
ATOM 759 N N . ASN A 1 99 ? 0.653 -3.517 29.753 1.00 91.38 99 ASN A N 1
ATOM 760 C CA . ASN A 1 99 ? 1.068 -2.164 30.153 1.00 91.38 99 ASN A CA 1
ATOM 761 C C . ASN A 1 99 ? 0.515 -1.059 29.231 1.00 91.38 99 ASN A C 1
ATOM 763 O O . ASN A 1 99 ? 1.219 -0.110 28.882 1.00 91.38 99 ASN A O 1
ATOM 767 N N . ASN A 1 100 ? -0.751 -1.204 28.831 1.00 93.81 100 ASN A N 1
ATOM 768 C CA . ASN A 1 100 ? -1.484 -0.322 27.922 1.00 93.81 100 ASN A CA 1
ATOM 769 C C . ASN A 1 100 ? -0.924 -0.250 26.492 1.00 93.81 100 ASN A C 1
ATOM 771 O O . ASN A 1 100 ? -1.180 0.715 25.771 1.00 93.81 100 ASN A O 1
ATOM 775 N N . SER A 1 101 ? -0.162 -1.253 26.057 1.00 94.62 101 SER A N 1
ATOM 776 C CA . SER A 1 101 ? 0.289 -1.348 24.662 1.00 94.62 101 SER A CA 1
ATOM 777 C C . SER A 1 101 ? -0.740 -2.011 23.739 1.00 94.62 101 SER A C 1
ATOM 779 O O . SER A 1 101 ? -0.583 -1.953 22.521 1.00 94.62 101 SER A O 1
ATOM 781 N N . VAL A 1 102 ? -1.803 -2.602 24.297 1.00 96.31 102 VAL A N 1
ATOM 782 C CA . VAL A 1 102 ? -2.856 -3.302 23.548 1.00 96.31 102 VAL A CA 1
ATOM 783 C C . VAL A 1 102 ? -4.236 -2.905 24.072 1.00 96.31 102 VAL A C 1
ATOM 785 O O . VAL A 1 102 ? -4.475 -2.935 25.280 1.00 96.31 102 VAL A O 1
ATOM 788 N N . LEU A 1 103 ? -5.143 -2.562 23.155 1.00 97.44 103 LEU A N 1
ATOM 789 C CA . LEU A 1 103 ? -6.586 -2.502 23.396 1.00 97.44 103 LEU A CA 1
ATOM 790 C C . LEU A 1 103 ? -7.185 -3.879 23.097 1.00 97.44 103 LEU A C 1
ATOM 792 O O . LEU A 1 103 ? -7.048 -4.363 21.977 1.00 97.44 103 LEU A O 1
ATOM 796 N N . SER A 1 104 ? -7.872 -4.475 24.064 1.00 97.50 104 SER A N 1
ATOM 797 C CA . SER A 1 104 ? -8.700 -5.668 23.874 1.00 97.50 104 SER A CA 1
ATOM 798 C C . SER A 1 104 ? -10.175 -5.290 23.905 1.00 97.50 104 SER A C 1
ATOM 800 O O . SER A 1 104 ? -10.570 -4.390 24.649 1.00 97.50 104 SER A O 1
ATOM 802 N N . ILE A 1 105 ? -10.982 -5.980 23.106 1.00 97.44 105 ILE A N 1
ATOM 803 C CA . ILE A 1 105 ? -12.439 -5.905 23.156 1.00 97.44 105 ILE A CA 1
ATOM 804 C C . ILE A 1 105 ? -12.978 -7.324 23.219 1.00 97.44 105 ILE A C 1
ATOM 806 O O . ILE A 1 105 ? -12.810 -8.092 22.270 1.00 97.44 105 ILE A O 1
ATOM 810 N N . ASP A 1 106 ? -13.621 -7.641 24.336 1.00 97.06 106 ASP A N 1
ATOM 811 C CA . ASP A 1 106 ? -14.433 -8.838 24.516 1.00 97.06 106 ASP A CA 1
ATOM 812 C C . ASP A 1 106 ? -15.826 -8.559 23.953 1.00 97.06 106 ASP A C 1
ATOM 814 O O . ASP A 1 106 ? -16.545 -7.719 24.490 1.00 97.06 106 ASP A O 1
ATOM 818 N N . TRP A 1 107 ? -16.173 -9.197 22.837 1.00 96.12 107 TRP A N 1
ATOM 819 C CA . TRP A 1 107 ? -17.436 -8.985 22.132 1.00 96.12 107 TRP A CA 1
ATOM 820 C C . TRP A 1 107 ? -18.542 -9.848 22.726 1.00 96.12 107 TRP A C 1
ATOM 822 O O . TRP A 1 107 ? -18.331 -11.036 22.969 1.00 96.12 107 TRP A O 1
ATOM 832 N N . ASP A 1 108 ? -19.730 -9.266 22.882 1.00 93.75 108 ASP A N 1
ATOM 833 C CA . ASP A 1 108 ? -20.911 -10.012 23.330 1.00 93.75 108 ASP A CA 1
ATOM 834 C C . ASP A 1 108 ? -21.433 -10.933 22.212 1.00 93.75 108 ASP A C 1
ATOM 836 O O . ASP A 1 108 ? -21.882 -12.051 22.468 1.00 93.75 108 ASP A O 1
ATOM 840 N N . ASP A 1 109 ? -21.306 -10.480 20.959 1.00 84.94 109 ASP A N 1
ATOM 841 C CA . ASP A 1 109 ? -21.762 -11.192 19.768 1.00 84.94 109 ASP A CA 1
ATOM 842 C C . ASP A 1 109 ? -20.615 -11.855 18.987 1.00 84.94 109 ASP A C 1
ATOM 844 O O . ASP A 1 109 ? -19.592 -11.248 18.623 1.00 84.94 109 ASP A O 1
ATOM 848 N N . VAL A 1 110 ? -20.844 -13.111 18.609 1.00 84.19 110 VAL A N 1
ATOM 849 C CA . VAL A 1 110 ? -20.016 -13.815 17.626 1.00 84.19 110 VAL A CA 1
ATOM 850 C C . VAL A 1 110 ? -20.406 -13.408 16.205 1.00 84.19 110 VAL A C 1
ATOM 852 O O . VAL A 1 110 ? -21.575 -13.207 15.884 1.00 84.19 110 VAL A O 1
ATOM 855 N N . VAL A 1 111 ? -19.415 -13.305 15.320 1.00 89.19 111 VAL A N 1
ATOM 856 C CA . VAL A 1 111 ? -19.666 -13.110 13.886 1.00 89.19 111 VAL A CA 1
ATOM 857 C C . VAL A 1 111 ? -19.922 -14.472 13.260 1.00 89.19 111 VAL A C 1
ATOM 859 O O . VAL A 1 111 ? -19.119 -15.388 13.432 1.00 89.19 111 VAL A O 1
ATOM 862 N N . SER A 1 112 ? -21.021 -14.610 12.515 1.00 84.69 112 SER A N 1
ATOM 863 C CA . SER A 1 112 ? -21.366 -15.872 11.853 1.00 84.69 112 SER A CA 1
ATOM 864 C C . SER A 1 112 ? -20.194 -16.400 11.017 1.00 84.69 112 SER A C 1
ATOM 866 O O . SER A 1 112 ? -19.668 -15.693 10.157 1.00 84.69 112 SER A O 1
ATOM 868 N N . GLY A 1 113 ? -19.804 -17.654 11.259 1.00 83.69 113 GLY A N 1
ATOM 869 C CA . GLY A 1 113 ? -18.657 -18.293 10.605 1.00 83.69 113 GLY A CA 1
ATOM 870 C C . GLY A 1 113 ? -17.304 -18.063 11.289 1.00 83.69 113 GLY A C 1
ATOM 871 O O . GLY A 1 113 ? -16.287 -18.476 10.743 1.00 83.69 113 GLY A O 1
ATOM 872 N N . SER A 1 114 ? -17.275 -17.437 12.468 1.00 89.00 114 SER A N 1
ATOM 873 C CA . SER A 1 114 ? -16.069 -17.229 13.274 1.00 89.00 114 SER A CA 1
ATOM 874 C C . SER A 1 114 ? -16.352 -17.499 14.757 1.00 89.00 114 SER A C 1
ATOM 876 O O . SER A 1 114 ? -17.364 -17.063 15.296 1.00 89.00 114 SER A O 1
ATOM 878 N N . ASP A 1 115 ? -15.412 -18.145 15.441 1.00 90.31 115 ASP A N 1
ATOM 879 C CA . ASP A 1 115 ? -15.408 -18.365 16.896 1.00 90.31 115 ASP A CA 1
ATOM 880 C C . ASP A 1 115 ? -14.709 -17.234 17.680 1.00 90.31 115 ASP A C 1
ATOM 882 O O . ASP A 1 115 ? -14.555 -17.304 18.898 1.00 90.31 115 ASP A O 1
ATOM 886 N N . CYS A 1 116 ? -14.288 -16.161 17.000 1.00 93.06 116 CYS A N 1
ATOM 887 C CA . CYS A 1 116 ? -13.674 -15.003 17.641 1.00 93.06 116 CYS A CA 1
ATOM 888 C C . CYS A 1 116 ? -14.647 -14.317 18.607 1.00 93.06 116 CYS A C 1
ATOM 890 O O . CYS A 1 116 ? -15.604 -13.673 18.175 1.00 93.06 116 CYS A O 1
ATOM 892 N N . VAL A 1 117 ? -14.317 -14.374 19.895 1.00 94.12 117 VAL A N 1
ATOM 893 C CA . VAL A 1 117 ? -14.987 -13.640 20.983 1.00 94.12 117 VAL A CA 1
ATOM 894 C C . VAL A 1 117 ? -14.199 -12.414 21.452 1.00 94.12 117 VAL A C 1
ATOM 896 O O . VAL A 1 117 ? -14.741 -11.550 22.126 1.00 94.12 117 VAL A O 1
ATOM 899 N N . ARG A 1 118 ? -12.922 -12.301 21.067 1.00 95.62 118 ARG A N 1
ATOM 900 C CA . ARG A 1 118 ? -12.031 -11.205 21.461 1.00 95.62 118 ARG A CA 1
ATOM 901 C C . ARG A 1 118 ? -11.242 -10.674 20.273 1.00 95.62 118 ARG A C 1
ATOM 903 O O . ARG A 1 118 ? -10.669 -11.459 19.515 1.00 95.62 118 ARG A O 1
ATOM 910 N N . SER A 1 119 ? -11.166 -9.351 20.161 1.00 96.62 119 SER A N 1
ATOM 911 C CA . SER A 1 119 ? -10.229 -8.664 19.266 1.00 96.62 119 SER A CA 1
ATOM 912 C C . SER A 1 119 ? -9.164 -7.929 20.066 1.00 96.62 119 SER A C 1
ATOM 914 O O . SER A 1 119 ? -9.492 -7.244 21.030 1.00 96.62 119 SER A O 1
ATOM 916 N N . GLU A 1 120 ? -7.912 -7.999 19.621 1.00 97.25 120 GLU A N 1
ATOM 917 C CA . GLU A 1 120 ? -6.793 -7.273 20.222 1.00 97.25 120 GLU A CA 1
ATOM 918 C C . GLU A 1 120 ? -6.123 -6.377 19.181 1.00 97.25 120 GLU A C 1
ATOM 920 O O . GLU A 1 120 ? -5.834 -6.805 18.064 1.00 97.25 120 GLU A O 1
ATOM 925 N N . PHE A 1 121 ? -5.868 -5.125 19.555 1.00 97.00 121 PHE A N 1
ATOM 926 C CA . PHE A 1 121 ? -5.293 -4.108 18.684 1.00 97.00 121 PHE A CA 1
ATOM 927 C C . PHE A 1 121 ? -4.064 -3.489 19.350 1.00 97.00 121 PHE A C 1
ATOM 929 O O . PHE A 1 121 ? -4.196 -2.825 20.387 1.00 97.00 121 PHE A O 1
ATOM 936 N N . PRO A 1 122 ? -2.865 -3.650 18.764 1.00 95.94 122 PRO A N 1
ATOM 937 C CA . PRO A 1 122 ? -1.687 -2.922 19.207 1.00 95.94 122 PRO A CA 1
ATOM 938 C C . PRO A 1 122 ? -1.921 -1.411 19.137 1.00 95.94 122 PRO A C 1
ATOM 940 O O . PRO A 1 122 ? -2.471 -0.886 18.167 1.00 95.94 122 PRO A O 1
ATOM 943 N N . ALA A 1 123 ? -1.457 -0.686 20.146 1.00 93.69 123 ALA A N 1
ATOM 944 C CA . ALA A 1 123 ? -1.615 0.760 20.226 1.00 93.69 123 ALA A CA 1
ATOM 945 C C . ALA A 1 123 ? -0.869 1.508 19.101 1.00 93.69 123 ALA A C 1
ATOM 947 O O . ALA A 1 123 ? -1.315 2.576 18.674 1.00 93.69 123 ALA A O 1
ATOM 948 N N . THR A 1 124 ? 0.211 0.926 18.568 1.00 91.12 124 THR A N 1
ATOM 949 C CA . THR A 1 124 ? 0.886 1.373 17.337 1.00 91.12 124 THR A CA 1
ATOM 950 C C . THR A 1 124 ? -0.014 1.223 16.115 1.00 91.12 124 THR A C 1
ATOM 952 O O . THR A 1 124 ? -0.185 2.177 15.362 1.00 91.12 124 THR A O 1
ATOM 955 N N . TRP A 1 125 ? -0.655 0.062 15.957 1.00 91.50 125 TRP A N 1
ATOM 956 C CA . TRP A 1 125 ? -1.575 -0.203 14.854 1.00 91.50 125 TRP A CA 1
ATOM 957 C C . TRP A 1 125 ? -2.768 0.753 14.891 1.00 91.50 125 TRP A C 1
ATOM 959 O O . TRP A 1 125 ? -3.090 1.370 13.878 1.00 91.50 125 TRP A O 1
ATOM 969 N N . LEU A 1 126 ? -3.368 0.973 16.067 1.00 92.38 126 LEU A N 1
ATOM 970 C CA . LEU A 1 126 ? -4.425 1.975 16.227 1.00 92.38 126 LEU A CA 1
ATOM 971 C C . LEU A 1 126 ? -3.931 3.363 15.806 1.00 92.38 126 LEU A C 1
ATOM 973 O O . LEU A 1 126 ? -4.627 4.070 15.086 1.00 92.38 126 LEU A O 1
ATOM 977 N N . ARG A 1 127 ? -2.710 3.752 16.191 1.00 88.31 127 ARG A N 1
ATOM 978 C CA . ARG A 1 127 ? -2.153 5.066 15.843 1.00 88.31 127 ARG A CA 1
ATOM 979 C C . ARG A 1 127 ? -1.975 5.232 14.335 1.00 88.31 127 ARG A C 1
ATOM 981 O O . ARG A 1 127 ? -2.269 6.298 13.802 1.00 88.31 127 ARG A O 1
ATOM 988 N N . GLU A 1 128 ? -1.529 4.180 13.655 1.00 83.69 128 GLU A N 1
ATOM 989 C CA . GLU A 1 128 ? -1.355 4.143 12.199 1.00 83.69 128 GLU A CA 1
ATOM 990 C C . GLU A 1 128 ? -2.688 4.173 11.433 1.00 83.69 128 GLU A C 1
ATOM 992 O O . GLU A 1 128 ? -2.740 4.678 10.311 1.00 83.69 128 GLU A O 1
ATOM 997 N N . HIS A 1 129 ? -3.769 3.681 12.046 1.00 87.00 129 HIS A N 1
ATOM 998 C CA . HIS A 1 129 ? -5.099 3.591 11.436 1.00 87.00 129 HIS A CA 1
ATOM 999 C C . HIS A 1 129 ? -6.097 4.628 11.974 1.00 87.00 129 HIS A C 1
ATOM 1001 O O . HIS A 1 129 ? -7.279 4.584 11.629 1.00 87.00 129 HIS A O 1
ATOM 1007 N N . ALA A 1 130 ? -5.641 5.580 12.791 1.00 86.12 130 ALA A N 1
ATOM 1008 C CA . ALA A 1 130 ? -6.467 6.638 13.354 1.00 86.12 130 ALA A CA 1
ATOM 1009 C C . ALA A 1 130 ? -7.119 7.486 12.250 1.00 86.12 130 ALA A C 1
ATOM 1011 O O . ALA A 1 130 ? -6.439 8.057 11.393 1.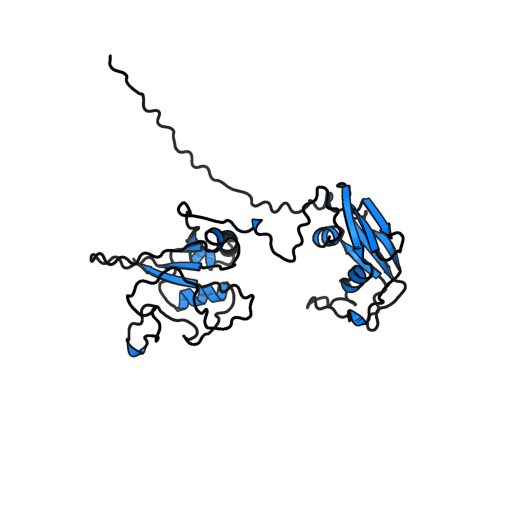00 86.12 130 ALA A O 1
ATOM 1012 N N . TYR A 1 131 ? -8.452 7.574 12.272 1.00 80.94 131 TYR A N 1
ATOM 1013 C CA . TYR A 1 131 ? -9.222 8.342 11.289 1.00 80.94 131 TYR A CA 1
ATOM 1014 C C . TYR A 1 131 ? -10.162 9.387 11.903 1.00 80.94 131 TYR A C 1
ATOM 1016 O O . TYR A 1 131 ? -10.566 10.309 11.202 1.00 80.94 131 TYR A O 1
ATOM 1024 N N . GLY A 1 132 ? -10.500 9.274 13.189 1.00 68.25 132 GLY A N 1
ATOM 1025 C CA . GLY A 1 132 ? -11.296 10.259 13.924 1.00 68.25 132 GLY A CA 1
ATOM 1026 C C . GLY A 1 132 ? -10.405 11.183 14.746 1.00 68.25 132 GLY A C 1
ATOM 1027 O O . GLY A 1 132 ? -10.517 11.191 15.966 1.00 68.25 132 GLY A O 1
ATOM 1028 N N . ILE A 1 133 ? -9.433 11.846 14.117 1.00 63.53 133 ILE A N 1
ATOM 1029 C CA . ILE A 1 133 ? -8.507 12.758 14.806 1.00 63.53 133 ILE A CA 1
ATOM 1030 C C . ILE A 1 133 ? -9.134 14.163 14.823 1.00 63.53 133 ILE A C 1
ATOM 1032 O O . ILE A 1 133 ? -9.578 14.609 13.761 1.00 63.53 133 ILE A O 1
ATOM 1036 N N . PRO A 1 134 ? -9.193 14.864 15.974 1.00 55.06 134 PRO A N 1
ATOM 1037 C CA . PRO A 1 134 ? -9.643 16.253 16.022 1.00 55.06 134 PRO A CA 1
ATOM 1038 C C . PRO A 1 134 ? -8.832 17.142 15.069 1.00 55.06 134 PRO A C 1
ATOM 1040 O O . PRO A 1 134 ? -7.637 16.930 14.875 1.00 55.06 134 PRO A O 1
ATOM 1043 N N . SER A 1 135 ? -9.473 18.162 14.499 1.00 53.16 135 SER A N 1
ATOM 1044 C CA . SER A 1 135 ? -8.893 19.132 13.552 1.00 53.16 135 SER A CA 1
ATOM 1045 C C . SER A 1 135 ? -7.716 19.951 14.104 1.00 53.16 135 SER A C 1
ATOM 1047 O O . SER A 1 135 ? -7.038 20.658 13.356 1.00 53.16 135 SER A O 1
ATOM 1049 N N . ASP A 1 136 ? -7.456 19.846 15.404 1.00 47.75 136 ASP A N 1
ATOM 1050 C CA . ASP A 1 136 ? -6.681 20.811 16.160 1.00 47.75 136 ASP A CA 1
ATOM 1051 C C . ASP A 1 136 ? -5.299 20.213 16.456 1.00 47.75 136 ASP A C 1
ATOM 1053 O O . ASP A 1 136 ? -5.067 19.551 17.465 1.00 47.75 136 ASP A O 1
ATOM 1057 N N . GLY A 1 137 ? -4.358 20.431 15.537 1.00 48.72 137 GLY A N 1
ATOM 1058 C CA . GLY A 1 137 ? -2.925 20.286 15.816 1.00 48.72 137 GLY A CA 1
ATOM 1059 C C . GLY A 1 137 ? -2.283 18.928 15.524 1.00 48.72 137 GLY A C 1
ATOM 1060 O O . GLY A 1 137 ? -1.065 18.814 15.660 1.00 48.72 137 GLY A O 1
ATOM 1061 N N . TYR A 1 138 ? -3.028 17.925 15.051 1.00 47.09 138 TYR A N 1
ATOM 1062 C CA . TYR A 1 138 ? -2.438 16.684 14.542 1.00 47.09 138 TYR A CA 1
ATOM 1063 C C . TYR A 1 138 ? -2.786 16.489 13.069 1.00 47.09 138 TYR A C 1
ATOM 1065 O O . TYR A 1 138 ? -3.942 16.327 12.692 1.00 47.09 138 TYR A O 1
ATOM 1073 N N .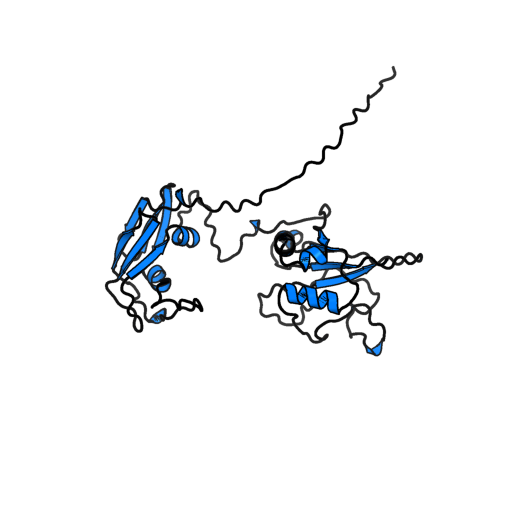 ASP A 1 139 ? -1.758 16.512 12.225 1.00 50.09 139 ASP A N 1
ATOM 1074 C CA . ASP A 1 139 ? -1.872 16.264 10.792 1.00 50.09 139 ASP A CA 1
ATOM 1075 C C . ASP A 1 139 ? -2.455 14.856 10.577 1.00 50.09 139 ASP A C 1
ATOM 1077 O O . ASP A 1 139 ? -1.784 13.844 10.828 1.00 50.09 139 ASP A O 1
ATOM 1081 N N . SER A 1 140 ? -3.735 14.797 10.190 1.00 46.88 140 SER A N 1
ATOM 1082 C CA . SER A 1 140 ? -4.479 13.573 9.900 1.00 46.88 140 SER A CA 1
ATOM 1083 C C . SER A 1 140 ? -3.940 12.945 8.615 1.00 46.88 140 SER A C 1
ATOM 1085 O O . SER A 1 140 ? -4.446 13.075 7.501 1.00 46.88 140 SER A O 1
ATOM 1087 N N . ARG A 1 141 ? -2.824 12.247 8.811 1.00 49.66 141 ARG A N 1
ATOM 1088 C CA . ARG A 1 141 ? -2.000 11.503 7.858 1.00 49.66 141 ARG A CA 1
ATOM 1089 C C . ARG A 1 141 ? -2.692 10.274 7.281 1.00 49.66 141 ARG A C 1
ATOM 1091 O O . ARG A 1 141 ? -2.104 9.199 7.249 1.00 49.66 141 ARG A O 1
ATOM 1098 N N . HIS A 1 142 ? -3.929 10.415 6.814 1.00 49.34 142 HIS A N 1
ATOM 1099 C CA . HIS A 1 142 ? -4.694 9.332 6.209 1.00 49.34 142 HIS A CA 1
ATOM 1100 C C . HIS A 1 142 ? -3.882 8.646 5.095 1.00 49.34 142 HIS A C 1
ATOM 1102 O O . HIS A 1 142 ? -3.732 9.159 3.987 1.00 49.34 142 HIS A O 1
ATOM 1108 N N . TYR A 1 143 ? -3.376 7.448 5.397 1.00 48.53 143 TYR A N 1
ATOM 1109 C CA . TYR A 1 143 ? -2.449 6.677 4.565 1.00 48.53 143 TYR A CA 1
ATOM 1110 C C . TYR A 1 143 ? -3.068 6.149 3.260 1.00 48.53 143 TYR A C 1
ATOM 1112 O O . TYR A 1 143 ? -2.353 5.651 2.392 1.00 48.53 143 TYR A O 1
ATOM 1120 N N . ARG A 1 144 ? -4.386 6.300 3.039 1.00 45.12 144 ARG A N 1
ATOM 1121 C CA . ARG A 1 144 ? -5.005 5.865 1.770 1.00 45.12 144 ARG A CA 1
ATOM 1122 C C . ARG A 1 144 ? -4.419 6.563 0.541 1.00 45.12 144 ARG A C 1
ATOM 1124 O O . ARG A 1 144 ? -4.559 6.051 -0.566 1.00 45.12 144 ARG A O 1
ATOM 1131 N N . GLN A 1 145 ? -3.708 7.675 0.717 1.00 43.66 145 GLN A N 1
ATOM 1132 C CA . GLN A 1 145 ? -2.757 8.144 -0.279 1.00 43.66 145 GLN A CA 1
ATOM 1133 C C . GLN A 1 145 ? -1.391 8.311 0.381 1.00 43.66 145 GLN A C 1
ATOM 1135 O O . GLN A 1 145 ? -1.262 9.099 1.315 1.00 43.66 145 GLN A O 1
ATOM 1140 N N . GLN A 1 146 ? -0.365 7.611 -0.129 1.00 45.47 146 GLN A N 1
ATOM 1141 C CA . GLN A 1 146 ? 1.026 7.969 0.160 1.00 45.47 146 GLN A CA 1
ATOM 1142 C C . GLN A 1 146 ? 1.149 9.482 0.004 1.00 45.47 146 GLN A C 1
ATOM 1144 O O . GLN A 1 146 ? 0.846 10.030 -1.064 1.00 45.47 146 GLN A O 1
ATOM 1149 N N . ARG A 1 147 ? 1.542 10.150 1.085 1.00 50.91 147 ARG A N 1
ATOM 1150 C CA . ARG A 1 147 ? 1.741 11.587 1.071 1.00 50.91 147 ARG A CA 1
ATOM 1151 C C . ARG A 1 147 ? 2.677 11.975 -0.072 1.00 50.91 147 ARG A C 1
ATOM 1153 O O . ARG A 1 147 ? 3.644 11.280 -0.403 1.00 50.91 147 ARG A O 1
ATOM 1160 N N . VAL A 1 148 ? 2.400 13.148 -0.635 1.00 51.81 148 VAL A N 1
ATOM 1161 C CA . VAL A 1 148 ? 3.273 13.802 -1.617 1.00 51.81 148 VAL A CA 1
ATOM 1162 C C . VAL A 1 148 ? 4.622 14.184 -0.986 1.00 51.81 148 VAL A C 1
ATOM 1164 O O . VAL A 1 148 ? 5.550 14.471 -1.723 1.00 51.81 148 VAL A O 1
ATOM 1167 N N . ASP A 1 149 ? 4.778 14.123 0.344 1.00 57.78 149 ASP A N 1
ATOM 1168 C CA . ASP A 1 149 ? 6.049 14.381 1.045 1.00 57.78 149 ASP A CA 1
ATOM 1169 C C . ASP A 1 149 ? 7.159 13.374 0.699 1.00 57.78 149 ASP A C 1
ATOM 1171 O O . ASP A 1 149 ? 8.341 13.711 0.734 1.00 57.78 149 ASP A O 1
ATOM 1175 N N . THR A 1 150 ? 6.788 12.163 0.277 1.00 65.94 150 THR A N 1
ATOM 1176 C CA . THR A 1 150 ? 7.735 11.195 -0.280 1.00 65.94 150 THR A CA 1
ATOM 1177 C C . THR A 1 150 ? 8.253 11.624 -1.643 1.00 65.94 150 THR A C 1
ATOM 1179 O O . THR A 1 150 ? 9.280 11.111 -2.074 1.00 65.94 150 THR A O 1
ATOM 1182 N N . LYS A 1 151 ? 7.564 12.540 -2.337 1.00 80.50 151 LYS A N 1
ATOM 1183 C CA . LYS A 1 151 ? 7.912 13.019 -3.673 1.00 80.50 151 LYS A CA 1
ATOM 1184 C C . LYS A 1 151 ? 8.584 14.385 -3.593 1.00 80.50 151 LYS A C 1
ATOM 1186 O O . LYS A 1 151 ? 8.174 15.266 -2.847 1.00 80.50 151 LYS A O 1
ATOM 1191 N N . SER A 1 152 ? 9.591 14.603 -4.425 1.00 84.56 152 SER A N 1
ATOM 1192 C CA . SER A 1 152 ? 10.216 15.914 -4.591 1.00 84.56 152 SER A CA 1
ATOM 1193 C C . SER A 1 152 ? 9.955 16.423 -6.001 1.00 84.56 152 SER A C 1
ATOM 1195 O O . SER A 1 152 ? 10.339 15.785 -6.981 1.00 84.56 152 SER A O 1
ATOM 1197 N N . LEU A 1 153 ? 9.275 17.567 -6.098 1.00 86.06 153 LEU A N 1
ATOM 1198 C CA . LEU A 1 153 ? 9.104 18.276 -7.364 1.00 86.06 153 LEU A CA 1
ATOM 1199 C C . LEU A 1 153 ? 10.423 18.939 -7.754 1.00 86.06 153 LEU A C 1
ATOM 1201 O O . LEU A 1 153 ? 11.184 19.367 -6.890 1.00 86.06 153 LEU A O 1
ATOM 1205 N N . TRP A 1 154 ? 10.684 19.022 -9.053 1.00 86.50 154 TRP A N 1
ATOM 1206 C CA . TRP A 1 154 ? 11.943 19.543 -9.563 1.00 86.50 154 TRP A CA 1
ATOM 1207 C C . TRP A 1 154 ? 11.754 20.311 -10.874 1.00 86.50 154 TRP A C 1
ATOM 1209 O O . TRP A 1 154 ? 10.787 20.082 -11.611 1.00 86.50 154 TRP A O 1
ATOM 1219 N N . GLY A 1 155 ? 12.645 21.276 -11.110 1.00 84.75 155 GLY A N 1
ATOM 1220 C CA . GLY A 1 155 ? 12.656 22.176 -12.262 1.00 84.75 155 GLY A CA 1
ATOM 1221 C C . GLY A 1 155 ? 13.943 22.048 -13.078 1.00 84.75 155 GLY A C 1
ATOM 1222 O O . GLY A 1 155 ? 14.522 20.970 -13.179 1.00 84.75 155 GLY A O 1
ATOM 1223 N N . ASN A 1 156 ? 14.384 23.149 -13.686 1.00 85.31 156 ASN A N 1
ATOM 1224 C CA . ASN A 1 156 ? 15.554 23.160 -14.578 1.00 85.31 156 ASN A CA 1
ATOM 1225 C C . ASN A 1 156 ? 16.895 22.994 -13.842 1.00 85.31 156 ASN A C 1
ATOM 1227 O O . ASN A 1 156 ? 17.894 22.648 -14.460 1.00 85.31 156 ASN A O 1
ATOM 1231 N N . ASP A 1 157 ? 16.914 23.247 -12.539 1.00 87.44 157 ASP A N 1
ATOM 1232 C CA . ASP A 1 157 ? 18.055 23.126 -11.629 1.00 87.44 157 ASP A CA 1
ATOM 1233 C C . ASP A 1 157 ? 18.253 21.696 -11.089 1.00 87.44 157 ASP A C 1
ATOM 1235 O O . ASP A 1 157 ? 19.136 21.436 -10.270 1.00 87.44 157 ASP A O 1
ATOM 1239 N N . PHE A 1 158 ? 17.438 20.746 -11.552 1.00 89.00 158 PHE A N 1
ATOM 1240 C CA . PHE A 1 158 ? 17.457 19.373 -11.077 1.00 89.00 158 PHE A CA 1
ATOM 1241 C C . PHE A 1 158 ? 18.726 18.621 -11.479 1.00 89.00 158 PHE A C 1
ATOM 1243 O O . PHE A 1 158 ? 19.020 18.435 -12.661 1.00 89.00 158 PHE A O 1
ATOM 1250 N N . THR A 1 159 ? 19.434 18.087 -10.482 1.00 90.38 159 THR A N 1
ATOM 1251 C CA . THR A 1 159 ? 20.494 17.102 -10.715 1.00 90.38 159 THR A CA 1
ATOM 1252 C C . THR A 1 159 ? 19.896 15.702 -10.708 1.00 90.38 159 THR A C 1
ATOM 1254 O O . THR A 1 159 ? 19.348 15.257 -9.701 1.00 90.38 159 THR A O 1
ATOM 1257 N N . LEU A 1 160 ? 20.021 15.001 -11.835 1.00 87.69 160 LEU A N 1
ATOM 1258 C CA . LEU A 1 160 ? 19.467 13.663 -12.011 1.00 87.69 160 LEU A CA 1
ATOM 1259 C C . LEU A 1 160 ? 20.115 12.674 -11.019 1.00 87.69 160 LEU A C 1
ATOM 1261 O O . LEU A 1 160 ? 21.333 12.470 -11.098 1.00 87.69 160 LEU A O 1
ATOM 1265 N N . PRO A 1 161 ? 19.351 12.031 -10.112 1.00 91.00 161 PRO A N 1
ATOM 1266 C CA . PRO A 1 161 ? 19.901 10.997 -9.247 1.00 91.00 161 PRO A CA 1
ATOM 1267 C C . PRO A 1 161 ? 20.430 9.854 -10.109 1.00 91.00 161 PRO A C 1
ATOM 1269 O O . PRO A 1 161 ? 19.826 9.498 -11.125 1.00 91.00 161 PRO A O 1
ATOM 1272 N N . SER A 1 162 ? 21.566 9.279 -9.716 1.00 92.69 162 SER A N 1
ATOM 1273 C CA . SER A 1 162 ? 22.203 8.208 -10.480 1.00 92.69 162 SER A CA 1
ATOM 1274 C C . SER A 1 162 ? 22.748 7.093 -9.601 1.00 92.69 162 SER A C 1
ATOM 1276 O O . SER A 1 162 ? 23.207 7.361 -8.496 1.00 92.69 162 SER A O 1
ATOM 1278 N N . THR A 1 163 ? 22.763 5.880 -10.141 1.00 93.81 163 THR A N 1
ATOM 1279 C CA . THR A 1 163 ? 23.336 4.659 -9.557 1.00 93.81 163 THR A CA 1
ATOM 1280 C C . THR A 1 163 ? 24.033 3.836 -10.655 1.00 93.81 163 THR A C 1
ATOM 1282 O O . THR A 1 163 ? 24.061 4.263 -11.813 1.00 93.81 163 THR A O 1
ATOM 1285 N N . THR A 1 164 ? 24.607 2.679 -10.326 1.00 94.75 164 THR A N 1
ATOM 1286 C CA . THR A 1 164 ? 25.209 1.740 -11.291 1.00 94.75 164 THR A CA 1
ATOM 1287 C C . THR A 1 164 ? 24.330 0.507 -11.491 1.00 94.75 164 THR A C 1
ATOM 1289 O O . THR A 1 164 ? 23.528 0.160 -10.626 1.00 94.75 164 THR A O 1
ATOM 1292 N N . TYR A 1 165 ? 24.466 -0.152 -12.643 1.00 94.00 165 TYR A N 1
ATOM 1293 C CA . TYR A 1 165 ? 23.757 -1.399 -12.934 1.00 94.00 165 TYR A CA 1
ATOM 1294 C C . TYR A 1 165 ? 24.066 -2.480 -11.893 1.00 94.00 165 TYR A C 1
ATOM 1296 O O . TYR A 1 165 ? 23.142 -3.058 -11.331 1.00 94.00 165 TYR A O 1
ATOM 1304 N N . ASP A 1 166 ? 25.342 -2.664 -11.553 1.00 95.19 166 ASP A N 1
ATOM 1305 C CA . ASP A 1 166 ? 25.764 -3.663 -10.566 1.00 95.19 166 ASP A CA 1
ATOM 1306 C C . ASP A 1 166 ? 25.136 -3.413 -9.190 1.00 95.19 166 ASP A C 1
ATOM 1308 O O . ASP A 1 166 ? 24.604 -4.337 -8.585 1.00 95.19 166 ASP A O 1
ATOM 1312 N N . ALA A 1 167 ? 25.087 -2.158 -8.729 1.00 94.62 167 ALA A N 1
ATOM 1313 C CA . ALA A 1 167 ? 24.443 -1.815 -7.459 1.00 94.62 167 ALA A CA 1
ATOM 1314 C C . ALA A 1 167 ? 22.927 -2.083 -7.466 1.00 94.62 167 ALA A C 1
ATOM 1316 O O . ALA A 1 167 ? 22.341 -2.363 -6.422 1.00 94.62 167 ALA A O 1
ATOM 1317 N N . MET A 1 168 ? 22.282 -1.986 -8.632 1.00 93.75 168 MET A N 1
ATOM 1318 C CA . MET A 1 168 ? 20.855 -2.271 -8.793 1.00 93.75 168 MET A CA 1
ATOM 1319 C C . MET A 1 168 ? 20.549 -3.763 -8.956 1.00 93.75 168 MET A C 1
ATOM 1321 O O . MET A 1 168 ? 19.431 -4.184 -8.664 1.00 93.75 168 MET A O 1
ATOM 1325 N N . MET A 1 169 ? 21.509 -4.554 -9.430 1.00 94.19 169 MET A N 1
ATOM 1326 C CA . MET A 1 169 ? 21.361 -6.001 -9.605 1.00 94.19 169 MET A CA 1
ATOM 1327 C C . MET A 1 169 ? 21.851 -6.800 -8.395 1.00 94.19 169 MET A C 1
ATOM 1329 O O . MET A 1 169 ? 21.472 -7.961 -8.244 1.00 94.19 169 MET A O 1
ATOM 1333 N N . ASP A 1 170 ? 22.650 -6.186 -7.523 1.00 90.19 170 ASP A N 1
ATOM 1334 C CA . ASP A 1 170 ? 23.149 -6.810 -6.306 1.00 90.19 170 ASP A CA 1
ATOM 1335 C C . ASP A 1 170 ? 22.042 -7.072 -5.261 1.00 90.19 170 ASP A C 1
ATOM 1337 O O . ASP A 1 170 ? 21.085 -6.308 -5.102 1.00 90.19 170 ASP A O 1
ATOM 1341 N N . ASN A 1 171 ? 22.191 -8.171 -4.517 1.00 82.06 171 ASN A N 1
ATOM 1342 C CA . ASN A 1 171 ? 21.239 -8.619 -3.501 1.00 82.06 171 ASN A CA 1
ATOM 1343 C C . ASN A 1 171 ? 21.658 -8.273 -2.061 1.00 82.06 171 ASN A C 1
ATOM 1345 O O . ASN A 1 171 ? 20.833 -8.427 -1.161 1.00 82.06 171 ASN A O 1
ATOM 1349 N N . GLY A 1 172 ? 22.896 -7.819 -1.821 1.00 77.50 172 GLY A N 1
ATOM 1350 C CA . GLY A 1 172 ? 23.451 -7.682 -0.465 1.00 77.50 172 GLY A CA 1
ATOM 1351 C C . GLY A 1 172 ? 23.732 -6.254 0.019 1.00 77.50 172 GLY A C 1
ATOM 1352 O O . GLY A 1 172 ? 23.628 -5.981 1.210 1.00 77.50 172 GLY A O 1
ATOM 1353 N N . SER A 1 173 ? 24.073 -5.326 -0.874 1.00 77.69 173 SER A N 1
ATOM 1354 C CA . SER A 1 173 ? 24.628 -4.005 -0.522 1.00 77.69 173 SER A CA 1
ATOM 1355 C C . SER A 1 173 ? 23.595 -2.907 -0.256 1.00 77.69 173 SER A C 1
ATOM 1357 O O . SER A 1 173 ? 23.965 -1.781 0.069 1.00 77.69 173 SER A O 1
ATOM 1359 N N . GLY A 1 174 ? 22.300 -3.193 -0.417 1.00 87.81 174 GLY A N 1
ATOM 1360 C CA . GLY A 1 174 ? 21.231 -2.194 -0.287 1.00 87.81 174 GLY A CA 1
ATOM 1361 C C . GLY A 1 174 ? 21.081 -1.252 -1.491 1.00 87.81 174 GLY A C 1
ATOM 1362 O O . GLY A 1 174 ? 20.107 -0.501 -1.537 1.00 87.81 174 GLY A O 1
ATOM 1363 N N . GLY A 1 175 ? 21.956 -1.342 -2.503 1.00 92.62 175 GLY A N 1
ATOM 1364 C CA . GLY A 1 175 ? 21.938 -0.472 -3.686 1.00 92.62 175 GLY A CA 1
ATOM 1365 C C . GLY A 1 175 ? 20.599 -0.461 -4.434 1.00 92.62 175 GLY A C 1
ATOM 1366 O O . GLY A 1 175 ? 20.105 0.609 -4.794 1.00 92.62 175 GLY A O 1
ATOM 1367 N N . PHE A 1 176 ? 19.948 -1.622 -4.575 1.00 92.88 176 PHE A N 1
ATOM 1368 C CA . PHE A 1 176 ? 18.602 -1.712 -5.147 1.00 92.88 176 PHE A CA 1
ATOM 1369 C C . PHE A 1 176 ? 17.567 -0.921 -4.331 1.00 92.88 176 PHE A C 1
ATOM 1371 O O . PHE A 1 176 ? 16.791 -0.151 -4.896 1.00 92.88 176 PHE A O 1
ATOM 1378 N N . LYS A 1 177 ? 17.567 -1.061 -2.997 1.00 91.31 177 LYS A N 1
ATOM 1379 C CA . LYS A 1 177 ? 16.636 -0.349 -2.105 1.00 91.31 177 LYS A CA 1
ATOM 1380 C C . LYS A 1 177 ? 16.833 1.162 -2.208 1.00 91.31 177 LYS A C 1
ATOM 1382 O O . LYS A 1 177 ? 15.854 1.891 -2.366 1.00 91.31 177 LYS A O 1
ATOM 1387 N N . ASP A 1 178 ? 18.081 1.617 -2.170 1.00 92.06 178 ASP A N 1
ATOM 1388 C CA . ASP A 1 178 ? 18.416 3.037 -2.259 1.00 92.06 178 ASP A CA 1
ATOM 1389 C C . ASP A 1 178 ? 18.023 3.616 -3.621 1.00 92.06 178 ASP A C 1
ATOM 1391 O O . ASP A 1 178 ? 17.371 4.659 -3.687 1.00 92.06 178 ASP A O 1
ATOM 1395 N N . GLY A 1 179 ? 18.328 2.909 -4.713 1.00 91.69 179 GLY A N 1
ATOM 1396 C CA . GLY A 1 179 ? 17.911 3.299 -6.058 1.00 91.69 179 GLY A CA 1
ATOM 1397 C C . GLY A 1 179 ? 16.390 3.389 -6.195 1.00 91.69 179 GLY A C 1
ATOM 1398 O O . GLY A 1 179 ? 15.871 4.395 -6.681 1.00 91.69 179 GLY A O 1
ATOM 1399 N N . MET A 1 180 ? 15.650 2.393 -5.701 1.00 90.62 180 MET A N 1
ATOM 1400 C CA . MET A 1 180 ? 14.184 2.418 -5.725 1.00 90.62 180 MET A CA 1
ATOM 1401 C C . MET A 1 180 ? 13.602 3.543 -4.862 1.00 90.62 180 MET A C 1
ATOM 1403 O O . MET A 1 180 ? 12.615 4.159 -5.267 1.00 90.62 180 MET A O 1
ATOM 1407 N N . ALA A 1 181 ? 14.232 3.885 -3.735 1.00 88.62 181 ALA A N 1
ATOM 1408 C CA . ALA A 1 181 ? 13.844 5.041 -2.929 1.00 88.62 181 ALA A CA 1
ATOM 1409 C C . ALA A 1 181 ? 14.061 6.366 -3.684 1.00 88.62 181 ALA A C 1
ATOM 1411 O O . ALA A 1 181 ? 13.188 7.235 -3.666 1.00 88.62 181 ALA A O 1
ATOM 1412 N N . GLN A 1 182 ? 15.175 6.516 -4.414 1.00 89.94 182 GLN A N 1
ATOM 1413 C CA . GLN A 1 182 ? 15.412 7.682 -5.279 1.00 89.94 182 GLN A CA 1
ATOM 1414 C C . GLN A 1 182 ? 14.378 7.766 -6.410 1.00 89.94 182 GLN A C 1
ATOM 1416 O O . GLN A 1 182 ? 13.810 8.835 -6.647 1.00 89.94 182 GLN A O 1
ATOM 1421 N N . LEU A 1 183 ? 14.087 6.641 -7.074 1.00 87.75 183 LEU A N 1
ATOM 1422 C CA . LEU A 1 183 ? 13.069 6.566 -8.123 1.00 87.75 183 LEU A CA 1
ATOM 1423 C C . LEU A 1 183 ? 11.683 6.922 -7.577 1.00 87.75 183 LEU A C 1
ATOM 1425 O O . LEU A 1 183 ? 10.956 7.695 -8.200 1.00 87.75 183 LEU A O 1
ATOM 1429 N N . GLN A 1 184 ? 11.323 6.406 -6.400 1.00 85.44 184 GLN A N 1
ATOM 1430 C CA . GLN A 1 184 ? 10.080 6.764 -5.730 1.00 85.44 184 GLN A CA 1
ATOM 1431 C C . GLN A 1 184 ? 10.057 8.265 -5.438 1.00 85.44 184 GLN A C 1
ATOM 1433 O O . GLN A 1 184 ? 9.046 8.900 -5.727 1.00 85.44 184 GLN A O 1
ATOM 1438 N N . LYS A 1 185 ? 11.147 8.843 -4.928 1.00 85.88 185 LYS A N 1
ATOM 1439 C CA . LYS A 1 185 ? 11.204 10.249 -4.524 1.00 85.88 185 LYS A CA 1
ATOM 1440 C C . LYS A 1 185 ? 11.129 11.227 -5.686 1.00 85.88 185 LYS A C 1
ATOM 1442 O O . LYS A 1 185 ? 10.315 12.147 -5.674 1.00 85.88 185 LYS A O 1
ATOM 1447 N N . PHE A 1 186 ? 11.955 11.038 -6.703 1.00 86.38 186 PHE A N 1
ATOM 1448 C CA . PHE A 1 186 ? 12.083 12.005 -7.792 1.00 86.38 186 PHE A CA 1
ATOM 1449 C C . PHE A 1 186 ? 11.263 11.640 -9.027 1.00 86.38 186 PHE A C 1
ATOM 1451 O O . PHE A 1 186 ? 11.113 12.454 -9.937 1.00 86.38 186 PHE A O 1
ATOM 1458 N N . GLY A 1 187 ? 10.732 10.419 -9.083 1.00 84.62 187 GLY A N 1
ATOM 1459 C CA . GLY A 1 187 ? 10.046 9.899 -10.258 1.00 84.62 187 GLY A CA 1
ATOM 1460 C C . GLY A 1 187 ? 10.986 9.564 -11.417 1.00 84.62 187 GLY A C 1
ATOM 1461 O O . GLY A 1 187 ? 10.486 9.203 -12.475 1.00 84.62 187 GLY A O 1
ATOM 1462 N N . VAL A 1 188 ? 12.307 9.686 -11.238 1.00 86.75 188 VAL A N 1
ATOM 1463 C CA . VAL A 1 188 ? 13.340 9.374 -12.232 1.00 86.75 188 VAL A CA 1
ATOM 1464 C C . VAL A 1 188 ? 14.645 8.967 -11.548 1.00 86.75 188 VAL A C 1
ATOM 1466 O O . VAL A 1 188 ? 14.958 9.460 -10.468 1.00 86.75 188 VAL A O 1
ATOM 1469 N N . LEU A 1 189 ? 15.394 8.059 -12.175 1.00 88.00 189 LEU A N 1
ATOM 1470 C CA . LEU A 1 189 ? 16.716 7.598 -11.749 1.00 88.00 189 LEU A CA 1
ATOM 1471 C C . LEU A 1 189 ? 17.544 7.224 -12.984 1.00 88.00 189 LEU A C 1
ATOM 1473 O O . LEU A 1 189 ? 17.021 6.589 -13.901 1.00 88.00 189 LEU A O 1
ATOM 1477 N N . LEU A 1 190 ? 18.821 7.614 -12.985 1.00 90.75 190 LEU A N 1
ATOM 1478 C CA . LEU A 1 190 ? 19.808 7.253 -13.996 1.00 90.75 190 LEU A CA 1
ATOM 1479 C C . LEU A 1 190 ? 20.604 6.016 -13.586 1.00 90.75 190 LEU A C 1
ATOM 1481 O O . LEU A 1 190 ? 21.359 6.064 -12.618 1.00 90.75 190 LEU A O 1
ATOM 1485 N N . ILE A 1 191 ? 20.516 4.939 -14.359 1.00 91.38 191 ILE A N 1
ATOM 1486 C CA . ILE A 1 191 ? 21.355 3.749 -14.149 1.00 91.38 191 ILE A CA 1
ATOM 1487 C C . ILE A 1 191 ? 22.520 3.796 -15.136 1.00 91.38 191 ILE A C 1
ATOM 1489 O O . ILE A 1 191 ? 22.314 3.771 -16.350 1.00 91.38 191 ILE A O 1
ATOM 1493 N N . LYS A 1 192 ? 23.736 3.915 -14.599 1.00 90.94 192 LYS A N 1
ATOM 1494 C CA . LYS A 1 192 ? 25.001 3.969 -15.341 1.00 90.94 192 LYS A CA 1
ATOM 1495 C C . LYS A 1 192 ? 25.583 2.570 -15.517 1.00 90.94 192 LYS A C 1
ATOM 1497 O O . LYS A 1 192 ? 25.299 1.673 -14.726 1.00 90.94 192 LYS A O 1
ATOM 1502 N N . HIS A 1 193 ? 26.450 2.413 -16.517 1.00 92.12 193 HIS A N 1
ATOM 1503 C CA . HIS A 1 193 ? 27.190 1.168 -16.780 1.00 92.12 193 HIS A CA 1
ATOM 1504 C C . HIS A 1 193 ? 26.282 -0.050 -17.002 1.00 92.12 193 HIS A C 1
ATOM 1506 O O . HIS A 1 193 ? 26.656 -1.176 -16.708 1.00 92.12 193 HIS A O 1
ATOM 1512 N N . THR A 1 194 ? 25.073 0.176 -17.516 1.00 89.31 194 THR A N 1
ATOM 1513 C CA . THR A 1 194 ? 24.204 -0.918 -17.958 1.00 89.31 194 THR A CA 1
ATOM 1514 C C . THR A 1 194 ? 24.829 -1.571 -19.192 1.00 89.31 194 THR A C 1
ATOM 1516 O O . THR A 1 194 ? 25.218 -0.834 -20.103 1.00 89.31 194 THR A O 1
ATOM 1519 N N . PRO A 1 195 ? 24.948 -2.910 -19.249 1.00 91.25 195 PRO A N 1
ATOM 1520 C CA . PRO A 1 195 ? 25.365 -3.593 -20.467 1.00 91.25 195 PRO A CA 1
ATOM 1521 C C . PRO A 1 195 ? 24.427 -3.229 -21.618 1.00 91.25 195 PRO A C 1
ATOM 1523 O O . PRO A 1 195 ? 23.210 -3.161 -21.439 1.00 91.25 195 PRO A O 1
ATOM 1526 N N . SER A 1 196 ? 24.969 -2.976 -22.807 1.00 87.06 196 SER A N 1
ATOM 1527 C CA . SER A 1 196 ? 24.165 -2.441 -23.905 1.00 87.06 196 SER A CA 1
ATOM 1528 C C . SER A 1 196 ? 23.472 -3.552 -24.704 1.00 87.06 196 SER A C 1
ATOM 1530 O O . SER A 1 196 ? 23.732 -3.759 -25.888 1.00 87.06 196 SER A O 1
ATOM 1532 N N . SER A 1 197 ? 22.587 -4.280 -24.027 1.00 86.25 197 SER A N 1
ATOM 1533 C CA . SER A 1 197 ? 21.744 -5.330 -24.595 1.00 86.25 197 SER A CA 1
ATOM 1534 C C . SER A 1 197 ? 20.294 -5.191 -24.121 1.00 86.25 197 SER A C 1
ATOM 1536 O O . SER A 1 197 ? 20.008 -4.626 -23.057 1.00 86.25 197 SER A O 1
ATOM 1538 N N . MET A 1 198 ? 19.356 -5.708 -24.924 1.00 85.56 198 MET A N 1
ATOM 1539 C CA . MET A 1 198 ? 17.953 -5.804 -24.503 1.00 85.56 198 MET A CA 1
ATOM 1540 C C . MET A 1 198 ? 17.817 -6.730 -23.294 1.00 85.56 198 MET A C 1
ATOM 1542 O O . MET A 1 198 ? 17.107 -6.379 -22.357 1.00 85.56 198 MET A O 1
ATOM 1546 N N . ASP A 1 199 ? 18.575 -7.828 -23.268 1.00 91.06 199 ASP A N 1
ATOM 1547 C CA . ASP A 1 199 ? 18.564 -8.806 -22.178 1.00 91.06 199 ASP A CA 1
ATOM 1548 C C . ASP A 1 199 ? 18.944 -8.188 -20.830 1.00 91.06 199 ASP A C 1
ATOM 1550 O O . ASP A 1 199 ? 18.283 -8.452 -19.831 1.00 91.06 199 ASP A O 1
ATOM 1554 N N . ALA A 1 200 ? 19.954 -7.311 -20.780 1.00 89.69 200 ALA A N 1
ATOM 1555 C CA . ALA A 1 200 ? 20.324 -6.621 -19.541 1.00 89.69 200 ALA A CA 1
ATOM 1556 C C . ALA A 1 200 ? 19.227 -5.649 -19.074 1.00 89.69 200 ALA A C 1
ATOM 1558 O O . ALA A 1 200 ? 18.946 -5.525 -17.881 1.00 89.69 200 ALA A O 1
ATOM 1559 N N . THR A 1 201 ? 18.558 -4.985 -20.020 1.00 87.19 201 THR A N 1
ATOM 1560 C CA . THR A 1 201 ? 17.432 -4.093 -19.715 1.00 87.19 201 THR A CA 1
ATOM 1561 C C . THR A 1 201 ? 16.226 -4.887 -19.198 1.00 87.19 201 THR A C 1
ATOM 1563 O O . THR A 1 201 ? 15.600 -4.486 -18.215 1.00 87.19 201 THR A O 1
ATOM 1566 N N . GLU A 1 202 ? 15.919 -6.031 -19.817 1.00 89.69 202 GLU A N 1
ATOM 1567 C CA . GLU A 1 202 ? 14.863 -6.945 -19.375 1.00 89.69 202 GLU A CA 1
ATOM 1568 C C . GLU A 1 202 ? 15.185 -7.563 -18.010 1.00 89.69 202 GLU A C 1
ATOM 1570 O O . GLU A 1 202 ? 14.315 -7.590 -17.139 1.00 89.69 202 GLU A O 1
ATOM 1575 N N . ALA A 1 203 ? 16.425 -8.003 -17.782 1.00 92.50 203 ALA A N 1
ATOM 1576 C CA . ALA A 1 203 ? 16.869 -8.552 -16.503 1.00 92.50 203 ALA A CA 1
ATOM 1577 C C . ALA A 1 203 ? 16.657 -7.548 -15.363 1.00 92.50 203 ALA A C 1
ATOM 1579 O O . ALA A 1 203 ? 16.098 -7.895 -14.320 1.00 92.50 203 ALA A O 1
ATOM 1580 N N . PHE A 1 204 ? 17.014 -6.281 -15.584 1.00 90.88 204 PHE A N 1
ATOM 1581 C CA . PHE A 1 204 ? 16.754 -5.228 -14.610 1.00 90.88 204 PHE A CA 1
ATOM 1582 C C . PHE A 1 204 ? 15.251 -4.931 -14.437 1.00 90.88 204 PHE A C 1
ATOM 1584 O O . PHE A 1 204 ? 14.777 -4.787 -13.310 1.00 90.88 204 PHE A O 1
ATOM 1591 N N . ALA A 1 205 ? 14.460 -4.899 -15.515 1.00 89.62 205 ALA A N 1
ATOM 1592 C CA . ALA A 1 205 ? 13.007 -4.734 -15.408 1.00 89.62 205 ALA A CA 1
ATOM 1593 C C . ALA A 1 205 ? 12.359 -5.864 -14.581 1.00 89.62 205 ALA A C 1
ATOM 1595 O O . ALA A 1 205 ? 11.498 -5.607 -13.736 1.00 89.62 205 ALA A O 1
ATOM 1596 N N . ARG A 1 206 ? 12.832 -7.103 -14.760 1.00 91.75 206 ARG A N 1
ATOM 1597 C CA . ARG A 1 206 ? 12.408 -8.279 -13.986 1.00 91.75 206 ARG A CA 1
ATOM 1598 C C . ARG A 1 206 ? 12.870 -8.251 -12.531 1.00 91.75 206 ARG A C 1
ATOM 1600 O O . ARG A 1 206 ? 12.216 -8.825 -11.667 1.00 91.75 206 ARG A O 1
ATOM 1607 N N . ARG A 1 207 ? 13.968 -7.553 -12.233 1.00 91.75 207 ARG A N 1
ATOM 1608 C CA . ARG A 1 207 ? 14.400 -7.315 -10.850 1.00 91.75 207 ARG A CA 1
ATOM 1609 C C . ARG A 1 207 ? 13.423 -6.415 -10.091 1.00 91.75 207 ARG A C 1
ATOM 1611 O O . ARG A 1 207 ? 13.263 -6.596 -8.883 1.00 91.75 207 ARG A O 1
ATOM 1618 N N . ILE A 1 208 ? 12.786 -5.466 -10.786 1.00 90.06 208 ILE A N 1
ATOM 1619 C CA . ILE A 1 208 ? 11.734 -4.604 -10.224 1.00 90.06 208 ILE A CA 1
ATOM 1620 C C . ILE A 1 208 ? 10.405 -5.361 -10.104 1.00 90.06 208 ILE A C 1
ATOM 1622 O O . ILE A 1 208 ? 9.730 -5.247 -9.083 1.00 90.06 208 ILE A O 1
ATOM 1626 N N . GLY A 1 209 ? 10.005 -6.094 -11.144 1.00 89.25 209 GLY A N 1
ATOM 1627 C CA . GLY A 1 209 ? 8.711 -6.771 -11.200 1.00 89.25 209 GLY A CA 1
ATOM 1628 C C . GLY A 1 209 ? 8.577 -7.662 -12.431 1.00 89.25 209 GLY A C 1
ATOM 1629 O O . GLY A 1 209 ? 9.434 -8.492 -12.701 1.00 89.25 209 GLY A O 1
ATOM 1630 N N . PHE A 1 210 ? 7.500 -7.509 -13.196 1.00 86.06 210 PHE A N 1
ATOM 1631 C CA . PHE A 1 210 ? 7.326 -8.209 -14.469 1.00 86.06 210 PHE A CA 1
ATOM 1632 C C . PHE A 1 210 ? 7.313 -7.219 -15.634 1.00 86.06 210 PHE A C 1
ATOM 1634 O O . PHE A 1 210 ? 6.933 -6.057 -15.485 1.00 86.06 210 PHE A O 1
ATOM 1641 N N . VAL A 1 211 ? 7.718 -7.693 -16.811 1.00 86.19 211 VAL A N 1
ATOM 1642 C CA . VAL A 1 211 ? 7.617 -6.921 -18.051 1.00 86.19 211 VAL A CA 1
ATOM 1643 C C . VAL A 1 211 ? 6.187 -7.016 -18.570 1.00 86.19 211 VAL A C 1
ATOM 1645 O O . VAL A 1 211 ? 5.679 -8.115 -18.789 1.00 86.19 211 VAL A O 1
ATOM 1648 N N . LEU A 1 212 ? 5.539 -5.866 -18.758 1.00 85.50 212 LEU A N 1
ATOM 1649 C CA . LEU A 1 212 ? 4.209 -5.791 -19.353 1.00 85.50 212 LEU A CA 1
ATOM 1650 C C . LEU A 1 212 ? 4.332 -5.812 -20.880 1.00 85.50 212 LEU A C 1
ATOM 1652 O O . LEU A 1 212 ? 4.754 -4.826 -21.484 1.00 85.50 212 LEU A O 1
ATOM 1656 N N . GLU A 1 213 ? 3.950 -6.930 -21.486 1.00 88.38 213 GLU A N 1
ATOM 1657 C CA . GLU A 1 213 ? 3.911 -7.085 -22.938 1.00 88.38 213 GLU A CA 1
ATOM 1658 C C . GLU A 1 213 ? 2.816 -6.208 -23.564 1.00 88.38 213 GLU A C 1
ATOM 1660 O O . GLU A 1 213 ? 1.735 -6.025 -22.999 1.00 88.38 213 GLU A O 1
ATOM 1665 N N . THR A 1 214 ? 3.116 -5.616 -24.720 1.00 86.00 214 THR A N 1
ATOM 1666 C CA . THR A 1 214 ? 2.215 -4.698 -25.432 1.00 86.00 214 THR A CA 1
ATOM 1667 C C . THR A 1 214 ? 2.101 -5.081 -26.905 1.00 86.00 214 THR A C 1
ATOM 1669 O O . THR A 1 214 ? 2.743 -6.024 -27.358 1.00 86.00 214 THR A O 1
ATOM 1672 N N . ILE A 1 215 ? 1.353 -4.297 -27.687 1.00 86.44 215 ILE A N 1
ATOM 1673 C CA . ILE A 1 215 ? 1.294 -4.440 -29.151 1.00 86.44 215 ILE A CA 1
ATOM 1674 C C . ILE A 1 215 ? 2.661 -4.278 -29.849 1.00 86.44 215 ILE A C 1
ATOM 1676 O O . ILE A 1 215 ? 2.797 -4.672 -31.000 1.00 86.44 215 ILE A O 1
ATOM 1680 N N . TYR A 1 216 ? 3.673 -3.727 -29.167 1.00 83.94 216 TYR A N 1
ATOM 1681 C CA . TYR A 1 216 ? 5.054 -3.624 -29.665 1.00 83.94 216 TYR A CA 1
ATOM 1682 C C . TYR A 1 216 ? 5.925 -4.834 -29.285 1.00 83.94 216 TYR A C 1
ATOM 1684 O O . TYR A 1 216 ? 7.125 -4.841 -29.556 1.00 83.94 216 TYR A O 1
ATOM 1692 N N . GLY A 1 217 ? 5.334 -5.847 -28.645 1.00 86.38 217 GLY A N 1
ATOM 1693 C CA . GLY A 1 217 ? 6.022 -6.997 -28.072 1.00 86.38 217 GLY A CA 1
ATOM 1694 C C . GLY A 1 217 ? 6.432 -6.787 -26.613 1.00 86.38 217 GLY A C 1
ATOM 1695 O O . GLY A 1 217 ? 6.027 -5.824 -25.948 1.00 86.38 217 GLY A O 1
ATOM 1696 N N . ARG A 1 218 ? 7.229 -7.734 -26.105 1.00 85.50 218 ARG A N 1
ATOM 1697 C CA . ARG A 1 218 ? 7.730 -7.754 -24.721 1.00 85.50 218 ARG A CA 1
ATOM 1698 C C . ARG A 1 218 ? 8.788 -6.680 -24.469 1.00 85.50 218 ARG A C 1
ATOM 1700 O O . ARG A 1 218 ? 8.667 -5.910 -23.524 1.00 85.50 218 ARG A O 1
ATOM 1707 N N . MET A 1 219 ? 9.801 -6.633 -25.328 1.00 87.19 219 MET A N 1
ATOM 1708 C CA . MET A 1 219 ? 10.856 -5.621 -25.357 1.00 87.19 219 MET A CA 1
ATOM 1709 C C . MET A 1 219 ? 10.955 -5.090 -26.786 1.00 87.19 219 MET A C 1
ATOM 1711 O O . MET A 1 219 ? 10.753 -5.840 -27.738 1.00 87.19 219 MET A O 1
ATOM 1715 N N . TRP A 1 220 ? 11.262 -3.807 -26.944 1.00 82.31 220 TRP A N 1
ATOM 1716 C CA . TRP A 1 220 ? 11.318 -3.148 -28.249 1.00 82.31 220 TRP A CA 1
ATOM 1717 C C . TRP A 1 220 ? 12.441 -2.107 -28.278 1.00 82.31 220 TRP A C 1
ATOM 1719 O O . TRP A 1 220 ? 12.912 -1.643 -27.236 1.00 82.31 220 TRP A O 1
ATOM 1729 N N . THR A 1 221 ? 12.883 -1.748 -29.483 1.00 82.69 221 THR A N 1
ATOM 1730 C CA . THR A 1 221 ? 13.960 -0.775 -29.717 1.00 82.69 221 THR A CA 1
ATOM 1731 C C . THR A 1 221 ? 13.453 0.437 -30.496 1.00 82.69 221 THR A C 1
ATOM 1733 O O . THR A 1 221 ? 12.695 0.298 -31.451 1.00 82.69 221 THR A O 1
ATOM 1736 N N . THR A 1 222 ? 13.911 1.638 -30.128 1.00 81.06 222 THR A N 1
ATOM 1737 C CA . THR A 1 222 ? 13.687 2.873 -30.909 1.00 81.06 222 THR A CA 1
ATOM 1738 C C . THR A 1 222 ? 14.616 2.974 -32.121 1.00 81.06 222 THR A C 1
ATOM 1740 O O . THR A 1 222 ? 14.494 3.892 -32.923 1.00 81.06 222 THR A O 1
ATOM 1743 N N . ARG A 1 223 ? 15.592 2.065 -32.245 1.00 78.56 223 ARG A N 1
ATOM 1744 C CA . ARG A 1 223 ? 16.564 2.028 -33.342 1.00 78.56 223 ARG A CA 1
ATOM 1745 C C . ARG A 1 223 ? 16.546 0.643 -33.998 1.00 78.56 223 ARG A C 1
ATOM 1747 O O . ARG A 1 223 ? 17.476 -0.139 -33.786 1.00 78.56 223 ARG A O 1
ATOM 1754 N N . PRO A 1 224 ? 15.474 0.296 -34.728 1.00 73.94 224 PRO A N 1
ATOM 1755 C CA . PRO A 1 224 ? 15.421 -0.956 -35.470 1.00 73.94 224 PRO A CA 1
ATOM 1756 C C . PRO A 1 224 ? 16.526 -0.974 -36.536 1.00 73.94 224 PRO A C 1
ATOM 1758 O O . PRO A 1 224 ? 16.764 0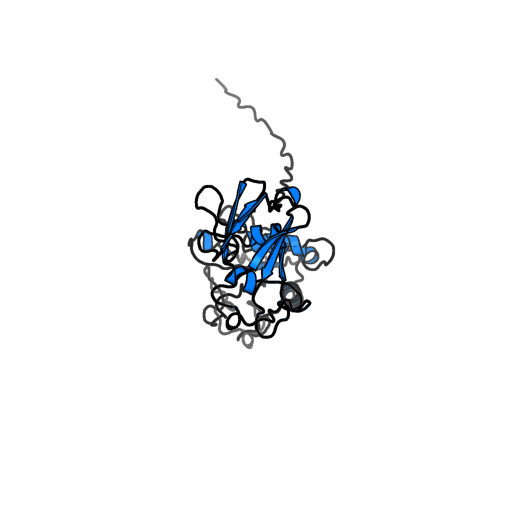.021 -37.216 1.00 73.94 224 PRO A O 1
ATOM 1761 N N . VAL A 1 225 ? 17.229 -2.103 -36.657 1.00 74.81 225 VAL A N 1
ATOM 1762 C CA . VAL A 1 225 ? 18.306 -2.283 -37.652 1.00 74.81 225 VAL A CA 1
ATOM 1763 C C . VAL A 1 225 ? 17.733 -2.607 -39.037 1.00 74.81 225 VAL A C 1
ATOM 1765 O O . VAL A 1 225 ? 18.306 -2.208 -40.044 1.00 74.81 225 VAL A O 1
ATOM 1768 N N . ASN A 1 226 ? 16.584 -3.289 -39.086 1.00 71.50 226 ASN A N 1
ATOM 1769 C CA . ASN A 1 226 ? 15.851 -3.590 -40.316 1.00 71.50 226 ASN A CA 1
ATOM 1770 C C . ASN A 1 226 ? 14.579 -2.713 -40.383 1.00 71.50 226 ASN A C 1
ATOM 1772 O O . ASN A 1 226 ? 13.798 -2.755 -39.427 1.00 71.50 226 ASN A O 1
ATOM 1776 N N . PRO A 1 227 ? 14.340 -1.957 -41.474 1.00 67.31 227 PRO A N 1
ATOM 1777 C CA . PRO A 1 227 ? 13.101 -1.208 -41.695 1.00 67.31 227 PRO A CA 1
ATOM 1778 C C . PRO A 1 227 ? 11.820 -2.047 -41.597 1.00 67.31 227 PRO A C 1
ATOM 1780 O O . PRO A 1 227 ? 10.794 -1.529 -41.173 1.00 67.31 227 PRO A O 1
ATOM 1783 N N . GLU A 1 228 ? 11.865 -3.340 -41.927 1.00 67.31 228 GLU A N 1
ATOM 1784 C CA . GLU A 1 228 ? 10.716 -4.251 -41.781 1.00 67.31 228 GLU A CA 1
ATOM 1785 C C . GLU A 1 228 ? 10.370 -4.533 -40.311 1.00 67.31 228 GLU A C 1
ATOM 1787 O O . GLU A 1 228 ? 9.222 -4.817 -39.980 1.00 67.31 228 GLU A O 1
ATOM 1792 N N . ASN A 1 229 ? 11.355 -4.387 -39.418 1.00 64.62 229 ASN A N 1
ATOM 1793 C CA . ASN A 1 229 ? 11.193 -4.477 -37.967 1.00 64.62 229 ASN A CA 1
ATOM 1794 C C . ASN A 1 229 ? 10.915 -3.104 -37.333 1.00 64.62 229 ASN A C 1
ATOM 1796 O O . ASN A 1 229 ? 10.893 -2.986 -36.105 1.00 64.62 229 ASN A O 1
ATOM 1800 N N . ALA A 1 230 ? 10.752 -2.049 -38.142 1.00 68.06 230 ALA A N 1
ATOM 1801 C CA . ALA A 1 230 ? 10.331 -0.757 -37.638 1.00 68.06 230 ALA A CA 1
ATOM 1802 C C . ALA A 1 230 ? 8.847 -0.806 -37.285 1.00 68.06 230 ALA A C 1
ATOM 1804 O O . ALA A 1 230 ? 7.987 -1.168 -38.090 1.00 68.06 230 ALA A O 1
ATOM 1805 N N . TYR A 1 231 ? 8.541 -0.411 -36.057 1.00 73.94 231 TYR A N 1
ATOM 1806 C CA . TYR A 1 231 ? 7.166 -0.237 -35.631 1.00 73.94 231 TYR A CA 1
ATOM 1807 C C . TYR A 1 231 ? 6.538 0.923 -36.416 1.00 73.94 231 TYR A C 1
ATOM 1809 O O . TYR A 1 231 ? 7.216 1.871 -36.813 1.00 73.94 231 TYR A O 1
ATOM 1817 N N . LYS A 1 232 ? 5.222 0.888 -36.636 1.00 80.75 232 LYS A N 1
ATOM 1818 C CA . LYS A 1 232 ? 4.490 2.034 -37.201 1.00 80.75 232 LYS A CA 1
ATOM 1819 C C . LYS A 1 232 ? 4.282 3.107 -36.124 1.00 80.75 232 LYS A C 1
ATOM 1821 O O . LYS A 1 232 ? 3.153 3.423 -35.768 1.00 80.75 232 LYS A O 1
ATOM 1826 N N . ASP A 1 233 ? 5.384 3.610 -35.574 1.00 82.12 233 ASP A N 1
ATOM 1827 C CA . ASP A 1 233 ? 5.429 4.573 -34.479 1.00 82.12 233 ASP A CA 1
ATOM 1828 C C . ASP A 1 233 ? 6.477 5.658 -34.759 1.00 82.12 233 ASP A C 1
ATOM 1830 O O . ASP A 1 233 ? 7.540 5.402 -35.329 1.00 82.12 233 ASP A O 1
ATOM 1834 N N . THR A 1 234 ? 6.199 6.889 -34.340 1.00 83.88 234 THR A N 1
ATOM 1835 C CA . THR A 1 234 ? 7.123 8.016 -34.508 1.00 83.88 234 THR A CA 1
ATOM 1836 C C . THR A 1 234 ? 8.440 7.789 -33.754 1.00 83.88 234 THR A C 1
ATOM 1838 O O . THR A 1 234 ? 9.475 8.313 -34.168 1.00 83.88 234 THR A O 1
ATOM 1841 N N . ALA A 1 235 ? 8.435 6.966 -32.698 1.00 83.12 235 ALA A N 1
ATOM 1842 C CA . ALA A 1 235 ? 9.612 6.602 -31.912 1.00 83.12 235 ALA A CA 1
ATOM 1843 C C . ALA A 1 235 ? 10.652 5.748 -32.653 1.00 83.12 235 ALA A C 1
ATOM 1845 O O . ALA A 1 235 ? 11.792 5.682 -32.196 1.00 83.12 235 ALA A O 1
ATOM 1846 N N . SER A 1 236 ? 10.303 5.123 -33.783 1.00 81.81 236 SER A N 1
ATOM 1847 C CA . SER A 1 236 ? 11.258 4.431 -34.668 1.00 81.81 236 SER A CA 1
ATOM 1848 C C . SER A 1 236 ? 11.748 5.298 -35.834 1.00 81.81 236 SER A C 1
ATOM 1850 O O . SER A 1 236 ? 12.370 4.790 -36.764 1.00 81.81 236 SER A O 1
ATOM 1852 N N . THR A 1 237 ? 11.480 6.607 -35.799 1.00 81.44 237 THR A N 1
ATOM 1853 C CA . THR A 1 237 ? 11.958 7.584 -36.790 1.00 81.44 237 THR A CA 1
ATOM 1854 C C . THR A 1 237 ? 12.990 8.538 -36.178 1.00 81.44 237 THR A C 1
ATOM 1856 O O . THR A 1 237 ? 13.179 8.576 -34.965 1.00 81.44 237 THR A O 1
ATOM 1859 N N . ASN A 1 238 ? 13.629 9.366 -37.011 1.00 82.94 238 ASN A N 1
ATOM 1860 C CA . ASN A 1 238 ? 14.531 10.434 -36.559 1.00 82.94 238 ASN A CA 1
ATOM 1861 C C . ASN A 1 238 ? 13.808 11.770 -36.291 1.00 82.94 238 ASN A C 1
ATOM 1863 O O . ASN A 1 238 ? 14.458 12.808 -36.152 1.00 82.94 238 ASN A O 1
ATOM 1867 N N . LEU A 1 239 ? 12.471 11.777 -36.254 1.00 85.19 239 LEU A N 1
ATOM 1868 C CA . LEU A 1 239 ? 11.702 12.980 -35.944 1.00 85.19 239 LEU A CA 1
ATOM 1869 C C . LEU A 1 239 ? 11.824 13.329 -34.456 1.00 85.19 239 LEU A C 1
ATOM 1871 O O . LEU A 1 239 ? 11.839 12.459 -33.586 1.00 85.19 239 LEU A O 1
ATOM 1875 N N . ALA A 1 240 ? 11.896 14.626 -34.155 1.00 85.81 240 ALA A N 1
ATOM 1876 C CA . ALA A 1 240 ? 11.971 15.095 -32.779 1.00 85.81 240 ALA A CA 1
ATOM 1877 C C . ALA A 1 240 ? 10.670 14.785 -32.023 1.00 85.81 240 ALA A C 1
ATOM 1879 O O . ALA A 1 240 ? 9.582 15.167 -32.454 1.00 85.81 240 ALA A O 1
ATOM 1880 N N . LEU A 1 241 ? 10.794 14.147 -30.857 1.00 81.62 241 LEU A N 1
ATOM 1881 C CA . LEU A 1 241 ? 9.672 13.890 -29.958 1.00 81.62 241 LEU A CA 1
ATOM 1882 C C . LEU A 1 241 ? 9.643 14.932 -28.838 1.00 81.62 241 LEU A C 1
ATOM 1884 O O . LEU A 1 241 ? 10.607 15.089 -28.085 1.00 81.62 241 LEU A O 1
ATOM 1888 N N . GLY A 1 242 ? 8.517 15.637 -28.713 1.00 82.94 242 GLY A N 1
ATOM 1889 C CA . GLY A 1 242 ? 8.252 16.502 -27.565 1.00 82.94 242 GLY A CA 1
ATOM 1890 C C . GLY A 1 242 ? 8.034 15.698 -26.274 1.00 82.94 242 GLY A C 1
ATOM 1891 O O . GLY A 1 242 ? 7.893 14.474 -26.326 1.00 82.94 242 GLY A O 1
ATOM 1892 N N . PRO A 1 243 ? 7.978 16.355 -25.099 1.00 81.56 243 PRO A N 1
ATOM 1893 C CA . PRO A 1 243 ? 7.616 15.684 -23.854 1.00 81.56 243 PRO A CA 1
ATOM 1894 C C . PRO A 1 243 ? 6.236 15.025 -23.969 1.00 81.56 243 PRO A C 1
ATOM 1896 O O . PRO A 1 243 ? 5.251 15.697 -24.263 1.00 81.56 243 PRO A O 1
ATOM 1899 N N . HIS A 1 244 ? 6.168 13.720 -23.725 1.00 80.19 244 HIS A N 1
ATOM 1900 C CA . HIS A 1 244 ? 4.946 12.929 -23.818 1.00 80.19 244 HIS A CA 1
ATOM 1901 C C . HIS A 1 244 ? 4.951 11.812 -22.772 1.00 80.19 244 HIS A C 1
ATOM 1903 O O . HIS A 1 244 ? 5.937 11.590 -22.070 1.00 80.19 244 HIS A O 1
ATOM 1909 N N . THR A 1 245 ? 3.818 11.130 -22.662 1.00 80.88 245 THR A N 1
ATOM 1910 C CA . THR A 1 245 ? 3.669 9.887 -21.908 1.00 80.88 245 THR A CA 1
ATOM 1911 C C . THR A 1 245 ? 3.317 8.793 -22.894 1.00 80.88 245 THR A C 1
ATOM 1913 O O . THR A 1 245 ? 2.403 8.958 -23.699 1.00 80.88 245 THR A O 1
ATOM 1916 N N . ASP A 1 246 ? 4.043 7.693 -22.851 1.00 78.25 246 ASP A N 1
ATOM 1917 C CA . ASP A 1 246 ? 3.918 6.638 -23.841 1.00 78.25 246 ASP A CA 1
ATOM 1918 C C . ASP A 1 246 ? 2.681 5.762 -23.609 1.00 78.25 246 ASP A C 1
ATOM 1920 O O . ASP A 1 246 ? 2.226 5.563 -22.478 1.00 78.25 246 ASP A O 1
ATOM 1924 N N . CYS A 1 247 ? 2.195 5.155 -24.693 1.00 81.62 247 CYS A N 1
ATOM 1925 C CA . CYS A 1 247 ? 1.092 4.194 -24.682 1.00 81.62 247 CYS A CA 1
ATOM 1926 C C . CYS A 1 247 ? -0.225 4.728 -24.086 1.00 81.62 247 CYS A C 1
ATOM 1928 O O . CYS A 1 247 ? -0.965 3.958 -23.475 1.00 81.62 247 CYS A O 1
ATOM 1930 N N . THR A 1 248 ? -0.540 6.016 -24.259 1.00 80.06 248 THR A N 1
ATOM 1931 C CA . THR A 1 248 ? -1.804 6.629 -23.789 1.00 80.06 248 THR A CA 1
ATOM 1932 C C . THR A 1 248 ? -3.052 6.082 -24.480 1.00 80.06 248 THR A C 1
ATOM 1934 O O . THR A 1 248 ? -4.145 6.199 -23.939 1.00 80.06 248 THR A O 1
ATOM 1937 N N . TYR A 1 249 ? -2.893 5.463 -25.652 1.00 81.75 249 TYR A N 1
ATOM 1938 C CA . TYR A 1 249 ? -3.948 4.758 -26.387 1.00 81.75 249 TYR A CA 1
ATOM 1939 C C . TYR A 1 249 ? -4.215 3.338 -25.863 1.00 81.75 249 TYR A C 1
ATOM 1941 O O . TYR A 1 249 ? -5.228 2.741 -26.217 1.00 81.75 249 TYR A O 1
ATOM 1949 N N . LEU A 1 250 ? -3.332 2.774 -25.028 1.00 79.69 250 LEU A N 1
ATOM 1950 C CA . LEU A 1 250 ? -3.635 1.537 -24.311 1.00 79.69 250 LEU A CA 1
ATOM 1951 C C . LEU A 1 250 ? -4.426 1.929 -23.071 1.00 79.69 250 LEU A C 1
ATOM 1953 O O . LEU A 1 250 ? -3.861 2.620 -22.230 1.00 79.69 250 LEU A O 1
ATOM 1957 N N . LEU A 1 251 ? -5.676 1.473 -22.935 1.00 71.12 251 LEU A N 1
ATOM 1958 C CA . LEU A 1 251 ? -6.426 1.548 -21.676 1.00 71.12 251 LEU A CA 1
ATOM 1959 C C . LEU A 1 251 ? -5.600 0.842 -20.590 1.00 71.12 251 LEU A C 1
ATOM 1961 O O . LEU A 1 251 ? -5.560 -0.390 -20.568 1.00 71.12 251 LEU A O 1
ATOM 1965 N N . PRO A 1 252 ? -4.890 1.559 -19.703 1.00 55.16 252 PRO A N 1
ATOM 1966 C CA . PRO A 1 252 ? -4.240 0.896 -18.594 1.00 55.16 252 PRO A CA 1
ATOM 1967 C C . PRO A 1 252 ? -5.344 0.554 -17.581 1.00 55.16 252 PRO A C 1
ATOM 1969 O O . PRO A 1 252 ? -6.279 1.347 -17.423 1.00 55.16 252 PRO A O 1
ATOM 1972 N N . PRO A 1 253 ? -5.255 -0.542 -16.808 1.00 40.72 253 PRO A N 1
ATOM 1973 C CA . PRO A 1 253 ? -5.926 -0.531 -15.514 1.00 40.72 253 PRO A CA 1
ATOM 1974 C C . PRO A 1 253 ? -5.443 0.731 -14.776 1.00 40.72 253 PRO A C 1
ATOM 1976 O O . PRO A 1 253 ? -4.236 0.963 -14.675 1.00 40.72 253 PRO A O 1
ATOM 1979 N N . GLN A 1 254 ? -6.387 1.584 -14.363 1.00 35.97 254 GLN A N 1
ATOM 1980 C CA . GLN A 1 254 ? -6.242 3.022 -14.061 1.00 35.97 254 GLN A CA 1
ATOM 1981 C C . GLN A 1 254 ? -5.259 3.411 -12.929 1.00 35.97 254 GLN A C 1
ATOM 1983 O O . GLN A 1 254 ? -5.290 4.539 -12.444 1.00 35.97 254 GLN A O 1
ATOM 1988 N N . THR A 1 255 ? -4.366 2.528 -12.486 1.00 35.31 255 THR A N 1
ATOM 1989 C CA . THR A 1 255 ? -3.490 2.751 -11.325 1.00 35.31 255 THR A CA 1
ATOM 1990 C C . THR A 1 255 ? -2.116 2.078 -11.395 1.00 35.31 255 THR A C 1
ATOM 1992 O O . THR A 1 255 ? -1.357 2.179 -10.432 1.00 35.31 255 THR A O 1
ATOM 1995 N N . GLN A 1 256 ? -1.723 1.430 -12.499 1.00 36.22 256 GLN A N 1
ATOM 1996 C CA . GLN A 1 256 ? -0.365 0.879 -12.580 1.00 36.22 256 GLN A CA 1
ATOM 1997 C C . GLN A 1 256 ? 0.667 1.957 -12.931 1.00 36.22 256 GLN A C 1
ATOM 1999 O O . GLN A 1 256 ? 0.721 2.462 -14.052 1.00 36.22 256 GLN A O 1
ATOM 2004 N N . THR A 1 257 ? 1.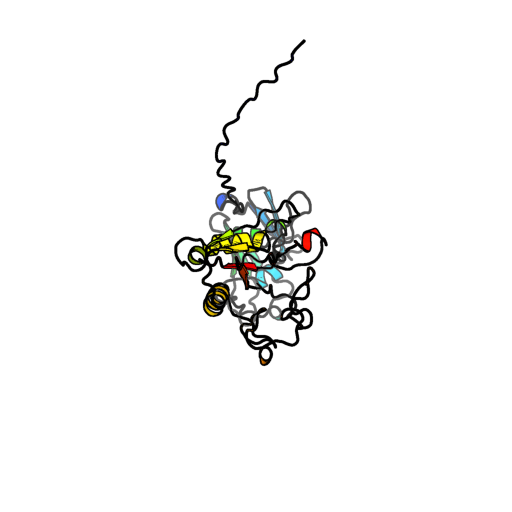540 2.258 -11.968 1.00 40.91 257 THR A N 1
ATOM 2005 C CA . THR A 1 257 ? 2.826 2.928 -12.185 1.00 40.91 257 THR A CA 1
ATOM 2006 C C . THR A 1 257 ? 3.630 2.121 -13.206 1.00 40.91 257 THR A C 1
ATOM 2008 O O . THR A 1 257 ? 4.314 1.163 -12.850 1.00 40.91 257 THR A O 1
ATOM 2011 N N . LYS A 1 258 ? 3.554 2.476 -14.492 1.00 44.84 258 LYS A N 1
ATOM 2012 C CA . LYS A 1 258 ? 4.439 1.905 -15.512 1.00 44.84 258 LYS A CA 1
ATOM 2013 C C . LYS A 1 258 ? 5.841 2.460 -15.269 1.00 44.84 258 LYS A C 1
ATOM 2015 O O . LYS A 1 258 ? 6.164 3.555 -15.720 1.00 44.84 258 LYS A O 1
ATOM 2020 N N . ALA A 1 259 ? 6.675 1.723 -14.537 1.00 44.94 259 ALA A N 1
ATOM 2021 C CA . ALA A 1 259 ? 8.105 1.992 -14.494 1.00 44.94 259 ALA A CA 1
ATOM 2022 C C . ALA A 1 259 ? 8.679 1.689 -15.884 1.00 44.94 259 ALA A C 1
ATOM 2024 O O . ALA A 1 259 ? 9.009 0.553 -16.212 1.00 44.94 259 ALA A O 1
ATOM 2025 N N . ARG A 1 260 ? 8.728 2.706 -16.747 1.00 52.00 260 ARG A N 1
ATOM 2026 C CA . ARG A 1 260 ? 9.335 2.579 -18.071 1.00 52.00 260 ARG A CA 1
ATOM 2027 C C . ARG A 1 260 ? 10.840 2.568 -17.902 1.00 52.00 260 ARG A C 1
ATOM 2029 O O . ARG A 1 260 ? 11.405 3.605 -17.592 1.00 52.00 260 ARG A O 1
ATOM 2036 N N . VAL A 1 261 ? 11.460 1.413 -18.106 1.00 52.69 261 VAL A N 1
ATOM 2037 C CA . VAL A 1 261 ? 12.913 1.245 -18.139 1.00 52.69 261 VAL A CA 1
ATOM 2038 C C . VAL A 1 261 ? 13.389 1.532 -19.565 1.00 52.69 261 VAL A C 1
ATOM 2040 O O . VAL A 1 261 ? 13.199 0.709 -20.454 1.00 52.69 261 VAL A O 1
ATOM 2043 N N . ALA A 1 262 ? 13.965 2.709 -19.815 1.00 51.50 262 ALA A N 1
ATOM 2044 C CA . ALA A 1 262 ? 14.447 3.072 -21.150 1.00 51.50 262 ALA A CA 1
ATOM 2045 C C . ALA A 1 262 ? 15.976 3.153 -21.195 1.00 51.50 262 ALA A C 1
ATOM 2047 O O . ALA A 1 262 ? 16.539 4.125 -20.695 1.00 51.50 262 ALA A O 1
ATOM 2048 N N . SER A 1 263 ? 16.647 2.205 -21.854 1.00 44.06 263 SER A N 1
ATOM 2049 C CA . SER A 1 263 ? 18.086 2.304 -22.138 1.00 44.06 263 SER A CA 1
ATOM 2050 C C . SER A 1 263 ? 18.375 3.243 -23.314 1.00 44.06 263 SER A C 1
ATOM 2052 O O . SER A 1 263 ? 17.548 3.429 -24.209 1.00 44.06 263 SER A O 1
ATOM 2054 N N . SER A 1 264 ? 19.519 3.925 -23.281 1.00 43.00 264 SER A N 1
ATOM 2055 C CA . SER A 1 264 ? 20.001 4.811 -24.345 1.00 43.00 264 SER A CA 1
ATOM 2056 C C . SER A 1 264 ? 21.477 4.560 -24.579 1.00 43.00 264 SER A C 1
ATOM 2058 O O . SER A 1 264 ? 22.260 4.685 -23.637 1.00 43.00 264 SER A O 1
ATOM 2060 N N . MET A 1 265 ? 21.863 4.290 -25.820 1.00 35.09 265 MET A N 1
ATOM 2061 C CA . MET A 1 265 ? 23.259 4.320 -26.248 1.00 35.09 265 MET A CA 1
ATOM 2062 C C . MET A 1 265 ? 23.583 5.728 -26.757 1.00 35.09 265 MET A C 1
ATOM 2064 O O . MET A 1 265 ? 22.935 6.200 -27.690 1.00 35.09 265 MET A O 1
ATOM 2068 N N . ALA A 1 266 ? 24.571 6.398 -26.164 1.00 29.31 266 ALA A N 1
ATOM 2069 C CA . ALA A 1 266 ? 25.157 7.598 -26.756 1.00 29.31 266 ALA A CA 1
ATOM 2070 C C . ALA A 1 266 ? 26.346 7.177 -27.634 1.00 29.31 266 ALA A C 1
ATOM 2072 O O . ALA A 1 266 ? 27.319 6.633 -27.118 1.00 29.31 266 ALA A O 1
ATOM 2073 N N . SER A 1 267 ? 26.272 7.406 -28.948 1.00 28.30 267 SER A N 1
ATOM 2074 C CA . SER A 1 267 ? 27.407 7.207 -29.855 1.00 28.30 267 SER A CA 1
ATOM 2075 C C . SER A 1 267 ? 28.313 8.437 -29.851 1.00 28.30 267 SER A C 1
ATOM 2077 O O . SER A 1 267 ? 27.871 9.533 -30.190 1.00 28.30 267 SER A O 1
ATOM 2079 N N . THR A 1 268 ? 29.592 8.260 -29.531 1.00 27.91 268 THR A N 1
ATOM 2080 C CA . THR A 1 268 ? 30.655 9.217 -29.864 1.00 27.91 268 THR A CA 1
ATOM 2081 C C . THR A 1 268 ? 31.069 9.015 -31.320 1.00 27.91 268 THR A C 1
ATOM 2083 O O . THR A 1 268 ? 32.088 8.396 -31.602 1.00 27.91 268 THR A O 1
ATOM 2086 N N . SER A 1 269 ? 30.264 9.501 -32.266 1.00 27.56 269 SER A N 1
ATOM 2087 C CA . SER A 1 269 ? 30.726 9.723 -33.640 1.00 27.56 269 SER A CA 1
ATOM 2088 C C . SER A 1 269 ? 31.001 11.211 -33.832 1.00 27.56 269 SER A C 1
ATOM 2090 O O . SER A 1 269 ? 30.213 12.051 -33.409 1.00 27.56 269 SER A O 1
ATOM 2092 N N . SER A 1 270 ? 32.120 11.538 -34.474 1.00 30.83 270 SER A N 1
ATOM 2093 C CA . SER A 1 270 ? 32.615 12.893 -34.770 1.00 30.83 270 SER A CA 1
ATOM 2094 C C . SER A 1 270 ? 31.730 13.718 -35.722 1.00 30.83 270 SER A C 1
ATOM 2096 O O . SER A 1 270 ? 32.083 14.837 -36.082 1.00 30.83 270 SER A O 1
ATOM 2098 N N . SER A 1 271 ? 30.562 13.210 -36.107 1.00 32.09 271 SER A N 1
ATOM 2099 C CA . SER A 1 271 ? 29.492 13.957 -36.762 1.00 32.09 271 SER A CA 1
ATOM 2100 C C . SER A 1 271 ? 28.501 14.423 -35.693 1.00 32.09 271 SER A C 1
ATOM 2102 O O . SER A 1 271 ? 27.945 13.602 -34.972 1.00 32.09 271 SER A O 1
ATOM 2104 N N . GLY A 1 272 ? 28.291 15.738 -35.574 1.00 28.05 272 GLY A N 1
ATOM 2105 C CA . GLY A 1 272 ? 27.540 16.433 -34.511 1.00 28.05 272 GLY A CA 1
ATOM 2106 C C . GLY A 1 272 ? 26.046 16.098 -34.332 1.00 28.05 272 GLY A C 1
ATOM 2107 O O . GLY A 1 272 ? 25.273 16.958 -33.920 1.00 28.05 272 GLY A O 1
ATOM 2108 N N . CYS A 1 273 ? 25.614 14.871 -34.610 1.00 28.97 273 CYS A N 1
ATOM 2109 C CA . CYS A 1 273 ? 24.281 14.358 -34.333 1.00 28.97 273 CYS A CA 1
ATOM 2110 C C . CYS A 1 273 ? 24.242 13.733 -32.926 1.00 28.97 273 CYS A C 1
ATOM 2112 O O . CYS A 1 273 ? 24.209 12.517 -32.748 1.00 28.97 273 CYS A O 1
ATOM 2114 N N . GLY A 1 274 ? 24.299 14.579 -31.897 1.00 32.44 274 GLY A N 1
ATOM 2115 C CA . GLY A 1 274 ? 24.057 14.161 -30.517 1.00 32.44 274 GLY A CA 1
ATOM 2116 C C . GLY A 1 274 ? 22.558 14.137 -30.215 1.00 32.44 274 GLY A C 1
ATOM 2117 O O . GLY A 1 274 ? 21.890 15.166 -30.315 1.00 32.44 274 GLY A O 1
ATOM 2118 N N . SER A 1 275 ? 22.006 12.994 -29.802 1.00 45.38 275 SER A N 1
ATOM 2119 C CA . SER A 1 275 ? 20.634 12.954 -29.281 1.00 45.38 275 SER A CA 1
ATOM 2120 C C . SER A 1 275 ? 20.595 13.573 -27.880 1.00 45.38 275 SER A C 1
ATOM 2122 O O . SER A 1 275 ? 21.276 13.089 -26.975 1.00 45.38 275 SER A O 1
ATOM 2124 N N . THR A 1 276 ? 19.779 14.605 -27.666 1.00 43.84 276 THR A N 1
ATOM 2125 C CA . THR A 1 276 ? 19.554 15.177 -26.327 1.00 43.84 276 THR A CA 1
ATOM 2126 C C . THR A 1 276 ? 18.259 14.617 -25.742 1.00 43.84 276 THR A C 1
ATOM 2128 O O . THR A 1 276 ? 17.180 14.924 -26.245 1.00 43.84 276 THR A O 1
ATOM 2131 N N . ARG A 1 277 ? 18.332 13.823 -24.662 1.00 56.06 277 ARG A N 1
ATOM 2132 C CA . ARG A 1 277 ? 17.132 13.428 -23.900 1.00 56.06 277 ARG A CA 1
ATOM 2133 C C . ARG A 1 277 ? 16.708 14.572 -22.984 1.00 56.06 277 ARG A C 1
ATOM 2135 O O . ARG A 1 277 ? 17.510 15.072 -22.202 1.00 56.06 277 ARG A O 1
ATOM 2142 N N . ARG A 1 278 ? 15.434 14.962 -23.064 1.00 49.50 278 ARG A N 1
ATOM 2143 C CA . ARG A 1 278 ? 14.808 15.922 -22.148 1.00 49.50 278 ARG A CA 1
ATOM 2144 C C . ARG A 1 278 ? 13.745 15.205 -21.328 1.00 49.50 278 ARG A C 1
ATOM 2146 O O . ARG A 1 278 ? 12.784 14.686 -21.885 1.00 49.50 278 ARG A O 1
ATOM 2153 N N . THR A 1 279 ? 13.908 15.197 -20.012 1.00 52.69 279 THR A N 1
ATOM 2154 C CA . THR A 1 279 ? 12.884 14.756 -19.060 1.00 52.69 279 THR A CA 1
ATOM 2155 C C . THR A 1 279 ? 12.354 15.975 -18.310 1.00 52.69 279 THR A C 1
ATOM 2157 O O . THR A 1 279 ? 13.094 16.915 -18.027 1.00 52.69 279 THR A O 1
ATOM 2160 N N . ARG A 1 280 ? 11.052 15.999 -18.011 1.00 46.91 280 ARG A N 1
ATOM 2161 C CA . ARG A 1 280 ? 10.411 17.085 -17.257 1.00 46.91 280 ARG A CA 1
ATOM 2162 C C . ARG A 1 280 ? 9.509 16.488 -16.189 1.00 46.91 280 ARG A C 1
ATOM 2164 O O . ARG A 1 280 ? 8.752 15.567 -16.479 1.00 46.91 280 ARG A O 1
ATOM 2171 N N . SER A 1 281 ? 9.550 17.035 -14.976 1.00 49.09 281 SER A N 1
ATOM 2172 C CA . SER A 1 281 ? 8.566 16.699 -13.947 1.00 49.09 281 SER A CA 1
ATOM 2173 C C . SER A 1 281 ? 7.191 17.233 -14.358 1.00 49.09 281 SER A C 1
ATOM 2175 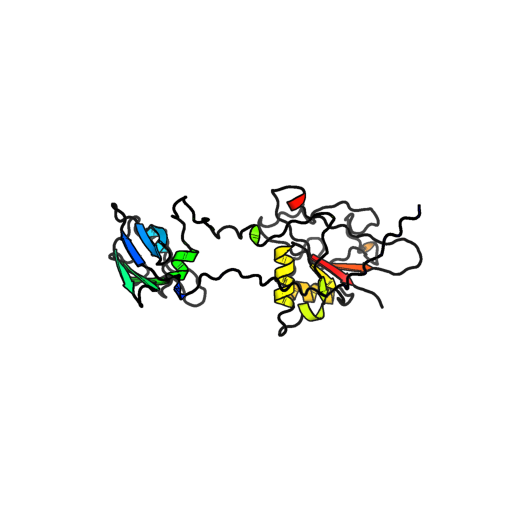O O . SER A 1 281 ? 6.922 18.433 -14.256 1.00 49.09 281 SER A O 1
ATOM 2177 N N . SER A 1 282 ? 6.302 16.351 -14.825 1.00 49.38 282 SER A N 1
ATOM 2178 C CA . SER A 1 282 ? 4.931 16.720 -15.215 1.00 49.38 282 SER A CA 1
ATOM 2179 C C . SER A 1 282 ? 4.123 17.300 -14.047 1.00 49.38 282 SER A C 1
ATOM 2181 O O . SER A 1 282 ? 3.261 18.151 -14.255 1.00 49.38 282 SER A O 1
ATOM 2183 N N . PHE A 1 283 ? 4.454 16.908 -12.814 1.00 49.56 283 PHE A N 1
ATOM 2184 C CA . PHE A 1 283 ? 3.841 17.412 -11.582 1.00 49.56 283 PHE A CA 1
ATOM 2185 C C . PHE A 1 283 ? 4.228 18.849 -11.228 1.00 49.56 283 PHE A C 1
ATOM 2187 O O . PHE A 1 283 ? 3.432 19.581 -10.645 1.00 49.56 283 PHE A O 1
ATOM 2194 N N . SER A 1 284 ? 5.456 19.247 -11.566 1.00 48.94 284 SER A N 1
ATOM 2195 C CA . SER A 1 284 ? 5.907 20.633 -11.424 1.00 48.94 284 SER A CA 1
ATOM 2196 C C . SER A 1 284 ? 5.207 21.530 -12.454 1.00 48.94 284 SER A C 1
ATOM 2198 O O . SER A 1 284 ? 4.822 22.656 -12.153 1.00 48.94 284 SER A O 1
ATOM 2200 N N . ALA A 1 285 ? 4.955 20.997 -13.658 1.00 44.47 285 ALA A N 1
ATOM 2201 C CA . ALA A 1 285 ? 4.265 21.706 -14.737 1.00 44.47 285 ALA A CA 1
ATOM 2202 C C . ALA A 1 285 ? 2.735 21.780 -14.563 1.00 44.47 285 ALA A C 1
ATOM 2204 O O . ALA A 1 285 ? 2.108 22.731 -15.018 1.00 44.47 285 ALA A O 1
ATOM 2205 N N . THR A 1 286 ? 2.129 20.787 -13.915 1.00 43.31 286 THR A N 1
ATOM 2206 C CA . THR A 1 286 ? 0.690 20.718 -13.644 1.00 43.31 286 THR A CA 1
ATOM 2207 C C . THR A 1 286 ? 0.510 20.086 -12.272 1.00 43.31 286 THR A C 1
ATOM 2209 O O . THR A 1 286 ? 0.817 18.913 -12.084 1.00 43.31 286 THR A O 1
ATOM 2212 N N . ARG A 1 287 ? 0.016 20.840 -11.286 1.00 36.44 287 ARG A N 1
ATOM 2213 C CA . ARG A 1 287 ? -0.138 20.417 -9.876 1.00 36.44 287 ARG A CA 1
ATOM 2214 C C . ARG A 1 287 ? -1.069 19.193 -9.645 1.00 36.44 287 ARG A C 1
ATOM 2216 O O . ARG A 1 287 ? -1.556 19.025 -8.532 1.00 36.44 287 ARG A O 1
ATOM 2223 N N . ARG A 1 288 ? -1.387 18.362 -10.656 1.00 31.84 288 ARG A N 1
ATOM 2224 C CA . ARG A 1 288 ? -2.476 17.365 -10.608 1.00 31.84 288 ARG A CA 1
ATOM 2225 C C . ARG A 1 288 ? -2.268 15.958 -11.208 1.00 31.84 288 ARG A C 1
ATOM 2227 O O . ARG A 1 288 ? -3.192 15.177 -11.034 1.00 31.84 288 ARG A O 1
ATOM 2234 N N . TYR A 1 289 ? -1.144 15.540 -11.813 1.00 33.75 289 TYR A N 1
ATOM 2235 C CA . TYR A 1 289 ? -1.094 14.182 -12.424 1.00 33.75 289 TYR A CA 1
ATOM 2236 C C . TYR A 1 289 ? 0.174 13.354 -12.197 1.00 33.75 289 TYR A C 1
ATOM 2238 O O . TYR A 1 289 ? 1.285 13.867 -12.304 1.00 33.75 289 TYR A O 1
ATOM 2246 N N . ARG A 1 290 ? -0.031 12.050 -11.912 1.00 42.62 290 ARG A N 1
ATOM 2247 C CA . ARG A 1 290 ? 0.978 11.087 -11.446 1.00 42.62 290 ARG A CA 1
ATOM 2248 C C . ARG A 1 290 ? 1.632 10.242 -12.534 1.00 42.62 290 ARG A C 1
ATOM 2250 O O . ARG A 1 290 ? 1.012 9.285 -12.960 1.00 42.62 290 ARG A O 1
ATOM 2257 N N . ASN A 1 291 ? 2.898 10.521 -12.882 1.00 39.41 291 ASN A N 1
ATOM 2258 C CA . ASN A 1 291 ? 3.729 9.650 -13.733 1.00 39.41 291 ASN A CA 1
ATOM 2259 C C . ASN A 1 291 ? 5.183 9.530 -13.226 1.00 39.41 291 ASN A C 1
ATOM 2261 O O . ASN A 1 291 ? 5.758 10.494 -12.722 1.00 39.41 291 ASN A O 1
ATOM 2265 N N . THR A 1 292 ? 5.775 8.341 -13.372 1.00 40.38 292 THR A N 1
ATOM 2266 C CA . THR A 1 292 ? 7.170 7.993 -13.030 1.00 40.38 292 THR A CA 1
ATOM 2267 C C . THR A 1 292 ? 7.876 7.517 -14.301 1.00 40.38 292 THR A C 1
ATOM 2269 O O . THR A 1 292 ? 7.309 6.727 -15.048 1.00 40.38 292 THR A O 1
ATOM 2272 N N . VAL A 1 293 ? 9.095 7.988 -14.566 1.00 41.38 293 VAL A N 1
ATOM 2273 C CA . VAL A 1 293 ? 9.874 7.680 -15.776 1.00 41.38 293 VAL A CA 1
ATOM 2274 C C . VAL A 1 293 ? 11.274 7.237 -15.363 1.00 41.38 293 VAL A C 1
ATOM 2276 O O . VAL A 1 293 ? 11.992 8.016 -14.752 1.00 41.38 293 VAL A O 1
ATOM 2279 N N . LEU A 1 294 ? 11.711 6.026 -15.719 1.00 40.41 294 LEU A N 1
ATOM 2280 C CA . LEU A 1 294 ? 13.086 5.577 -15.479 1.00 40.41 294 LEU A CA 1
ATOM 2281 C C . LEU A 1 294 ? 13.931 5.734 -16.755 1.00 40.41 294 LEU A C 1
ATOM 2283 O O . LEU A 1 294 ? 13.504 5.402 -17.857 1.00 40.41 294 LEU A O 1
ATOM 2287 N N . THR A 1 295 ? 15.152 6.255 -16.632 1.00 39.41 295 THR A N 1
ATOM 2288 C CA . THR A 1 295 ? 16.052 6.450 -17.782 1.00 39.41 295 THR A CA 1
ATOM 2289 C C . THR A 1 295 ? 17.382 5.756 -17.505 1.00 39.41 295 THR A C 1
ATOM 2291 O O . THR A 1 295 ? 18.082 6.127 -16.578 1.00 39.41 295 THR A O 1
ATOM 2294 N N . MET A 1 296 ? 17.767 4.764 -18.301 1.00 34.09 296 MET A N 1
ATOM 2295 C CA . MET A 1 296 ? 19.086 4.125 -18.234 1.00 34.09 296 MET A CA 1
ATOM 2296 C C . MET A 1 296 ? 19.984 4.673 -19.348 1.00 34.09 296 MET A C 1
ATOM 2298 O O . MET A 1 296 ? 19.508 4.954 -20.453 1.00 34.09 296 MET A O 1
ATOM 2302 N N . THR A 1 297 ? 21.283 4.820 -19.088 1.00 29.23 297 THR A N 1
ATOM 2303 C CA . THR A 1 297 ? 22.255 5.189 -20.128 1.00 29.23 297 THR A CA 1
ATOM 2304 C C . THR A 1 297 ? 23.402 4.185 -20.180 1.00 29.23 297 THR A C 1
ATOM 2306 O O . THR A 1 297 ? 24.037 3.860 -19.176 1.00 29.23 297 THR A O 1
ATOM 2309 N N . CYS A 1 298 ? 23.681 3.701 -21.389 1.00 27.30 298 CYS A N 1
ATOM 2310 C CA . CYS A 1 298 ? 24.866 2.920 -21.709 1.00 27.30 298 CYS A CA 1
ATOM 2311 C C . CYS A 1 298 ? 25.968 3.873 -22.181 1.00 27.30 298 CYS A C 1
ATOM 2313 O O . CYS A 1 298 ? 25.727 4.744 -23.023 1.00 27.30 298 CYS A O 1
ATOM 2315 N N . ARG A 1 299 ? 27.181 3.700 -21.652 1.00 23.81 299 ARG A N 1
ATOM 2316 C CA . ARG A 1 299 ? 28.393 4.344 -22.167 1.00 23.81 299 ARG A CA 1
ATOM 2317 C C . ARG A 1 299 ? 29.113 3.291 -23.009 1.00 23.81 299 ARG A C 1
ATOM 2319 O O . ARG A 1 299 ? 29.446 2.246 -22.459 1.00 23.81 299 ARG A O 1
ATOM 2326 N N . CYS A 1 300 ? 29.304 3.530 -24.305 1.00 22.30 300 CYS A N 1
ATOM 2327 C CA . CYS A 1 300 ? 30.216 2.698 -25.091 1.00 22.30 300 CYS A CA 1
ATOM 2328 C C . CYS A 1 300 ? 31.652 2.945 -24.603 1.00 22.30 300 CYS A C 1
ATOM 2330 O O . CYS A 1 300 ? 32.005 4.096 -24.322 1.00 22.30 300 CYS A O 1
ATOM 2332 N N . MET A 1 301 ? 32.431 1.870 -24.463 1.00 26.28 301 MET A N 1
ATOM 2333 C CA . MET A 1 301 ? 33.892 1.943 -24.560 1.00 26.28 301 MET A CA 1
ATOM 2334 C C . MET A 1 301 ? 34.277 2.082 -26.029 1.00 26.28 301 MET A C 1
ATOM 2336 O O . MET A 1 301 ? 33.557 1.489 -26.866 1.00 26.28 301 MET A O 1
#

Secondary structure (DSSP, 8-state):
------------------------PPPTTT--EEEEEE-TTSSEEEEEETTS-EEEEEHHHHHHT--STTTB-TTT--B-S-GGGS-SS--EEEEEETTTTEEEEEESSPPTT----EEEEEHHHHHHH-----TTTS----TTS--GGG-----TTPPPPEEEHHHHH-SSSSHHHHHHHHHHHHS--EEES--SSHHHHHHHHHHHS----BTTBSS--SS-SSGGG--SSGGGSSSPPPS--TTTTS---TT----EEE--EEP--SSS---------HHHHSTT----EEEE-EEP-

pLDDT: mean 72.92, std 24.44, range [22.3, 97.5]